Protein AF-A0A0F9BTY9-F1 (afdb_monomer_lite)

Structure (mmCIF, N/CA/C/O backbone):
data_AF-A0A0F9BTY9-F1
#
_entry.id   AF-A0A0F9BTY9-F1
#
loop_
_atom_site.group_PDB
_atom_site.id
_atom_site.type_symbol
_atom_site.label_atom_id
_atom_site.label_alt_id
_atom_site.label_comp_id
_atom_site.label_asym_id
_atom_site.label_entity_id
_atom_site.label_seq_id
_atom_site.pdbx_PDB_ins_code
_atom_site.Cartn_x
_atom_site.Cartn_y
_atom_site.Cartn_z
_atom_site.occupancy
_atom_site.B_iso_or_equiv
_atom_site.auth_seq_id
_atom_site.auth_comp_id
_atom_site.auth_asym_id
_atom_site.auth_atom_id
_atom_site.pdbx_PDB_model_num
ATOM 1 N N . MET A 1 1 ? -12.383 16.906 -9.216 1.00 42.88 1 MET A N 1
ATOM 2 C CA . MET A 1 1 ? -12.375 16.528 -7.786 1.00 42.88 1 MET A CA 1
ATOM 3 C C . MET A 1 1 ? -10.916 16.548 -7.397 1.00 42.88 1 MET A C 1
ATOM 5 O O . MET A 1 1 ? -10.178 15.805 -8.024 1.00 42.88 1 MET A O 1
ATOM 9 N N . SER A 1 2 ? -10.508 17.472 -6.524 1.00 47.69 2 SER A N 1
ATOM 10 C CA . SER A 1 2 ? -9.093 17.706 -6.215 1.00 47.69 2 SER A CA 1
ATOM 11 C C . SER A 1 2 ? -8.452 16.485 -5.570 1.00 47.69 2 SER A C 1
ATOM 13 O O . SER A 1 2 ? -9.132 15.720 -4.885 1.00 47.69 2 SER A O 1
ATOM 15 N N . THR A 1 3 ? -7.144 16.340 -5.742 1.00 60.69 3 THR A N 1
ATOM 16 C CA . THR A 1 3 ? -6.340 15.323 -5.087 1.00 60.69 3 THR A CA 1
ATOM 17 C C . THR A 1 3 ? -6.458 15.566 -3.592 1.00 60.69 3 THR A C 1
ATOM 19 O O . THR A 1 3 ? -5.987 16.578 -3.072 1.00 60.69 3 THR A O 1
ATOM 22 N N . GLU A 1 4 ? -7.187 14.688 -2.917 1.00 74.75 4 GLU A N 1
ATOM 23 C CA . GLU A 1 4 ? -7.462 14.832 -1.498 1.00 74.75 4 GLU A CA 1
ATOM 24 C C . GLU A 1 4 ? -6.187 14.455 -0.743 1.00 74.75 4 GLU A C 1
ATOM 26 O O . GLU A 1 4 ? -5.755 13.301 -0.750 1.00 74.75 4 GLU A O 1
ATOM 31 N N . SER A 1 5 ? -5.529 15.468 -0.182 1.00 90.38 5 SER A N 1
ATOM 32 C CA . SER A 1 5 ? -4.432 15.266 0.754 1.00 90.38 5 SER A CA 1
ATOM 33 C C . SER A 1 5 ? -5.012 14.685 2.037 1.00 90.38 5 SER A C 1
ATOM 35 O O . SER A 1 5 ? -5.963 15.241 2.576 1.00 90.38 5 SER A O 1
ATOM 37 N N . VAL A 1 6 ? -4.437 13.589 2.519 1.00 95.38 6 VAL A N 1
ATOM 38 C CA . VAL A 1 6 ? -4.833 12.912 3.754 1.00 95.38 6 VAL A CA 1
ATOM 39 C C . VAL A 1 6 ? -3.634 12.890 4.683 1.00 95.38 6 VAL A C 1
ATOM 41 O O . VAL A 1 6 ? -2.558 12.413 4.332 1.00 95.38 6 VAL A O 1
ATOM 44 N N . THR A 1 7 ? -3.816 13.388 5.892 1.00 96.81 7 THR A N 1
ATOM 45 C CA . THR A 1 7 ? -2.828 13.321 6.965 1.00 96.81 7 THR A CA 1
ATOM 46 C C . THR A 1 7 ? -2.883 11.967 7.674 1.00 96.81 7 THR A C 1
ATOM 48 O O . THR A 1 7 ? -3.908 11.280 7.690 1.00 96.81 7 THR A O 1
ATOM 51 N N . LYS A 1 8 ? -1.794 11.599 8.360 1.00 97.38 8 LYS A N 1
ATOM 52 C CA . LYS A 1 8 ? -1.76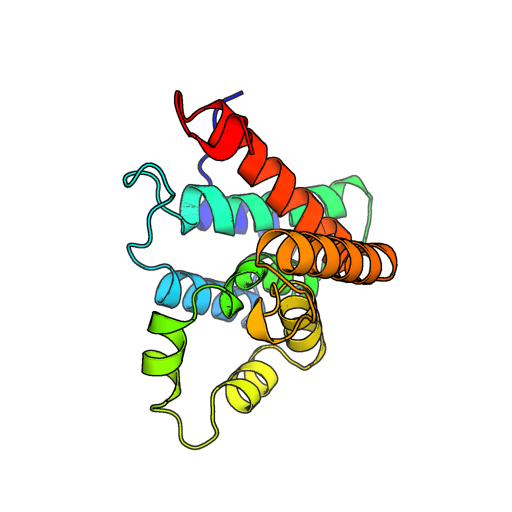1 10.401 9.216 1.00 97.38 8 LYS A CA 1
ATOM 53 C C . LYS A 1 8 ? -2.896 10.393 10.253 1.00 97.38 8 LYS A C 1
ATOM 55 O O . LYS A 1 8 ? -3.506 9.356 10.493 1.00 97.38 8 LYS A O 1
ATOM 60 N N . ASN A 1 9 ? -3.211 11.551 10.836 1.00 97.75 9 ASN A N 1
ATOM 61 C CA . ASN A 1 9 ? -4.258 11.675 11.853 1.00 97.75 9 ASN A CA 1
ATOM 62 C C . ASN A 1 9 ? -5.663 11.451 11.285 1.00 97.75 9 ASN A C 1
ATOM 64 O O . ASN A 1 9 ? -6.513 10.904 11.980 1.00 97.75 9 ASN A O 1
ATOM 68 N N . GLU A 1 10 ? -5.916 11.842 10.035 1.00 97.81 10 GLU A N 1
ATOM 69 C CA . GLU A 1 10 ? -7.192 11.558 9.369 1.00 97.81 10 GLU A CA 1
ATOM 70 C C . GLU A 1 10 ? -7.356 10.062 9.098 1.00 97.81 10 GLU A C 1
ATOM 72 O O . GLU A 1 10 ? -8.432 9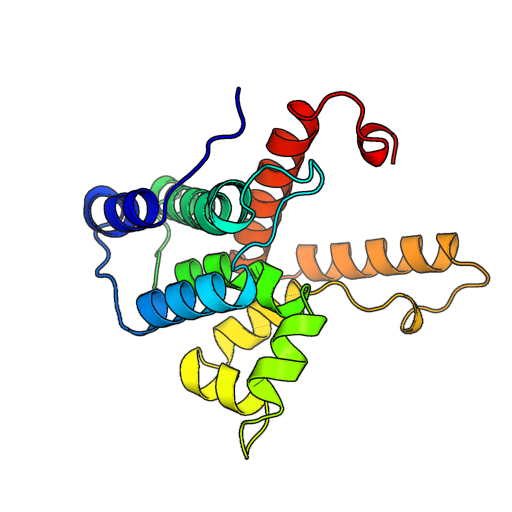.517 9.348 1.00 97.81 10 GLU A O 1
ATOM 77 N N . LEU A 1 11 ? -6.283 9.376 8.682 1.00 98.06 11 LEU A N 1
ATOM 78 C CA . LEU A 1 11 ? -6.283 7.917 8.562 1.00 98.06 11 LEU A CA 1
ATOM 79 C C . LEU A 1 11 ? -6.553 7.244 9.916 1.00 98.06 11 LEU A C 1
ATOM 81 O O . LEU A 1 11 ? -7.434 6.391 10.001 1.00 98.06 11 LEU A O 1
ATOM 85 N N . ILE A 1 12 ? -5.848 7.647 10.979 1.00 98.31 12 ILE A N 1
ATOM 86 C CA . ILE A 1 12 ? -6.061 7.118 12.338 1.00 98.31 12 ILE A CA 1
ATOM 87 C C . ILE A 1 12 ? -7.505 7.354 12.789 1.00 98.31 12 ILE A C 1
ATOM 89 O O . ILE A 1 12 ? -8.180 6.418 13.210 1.00 98.31 12 ILE A O 1
ATOM 93 N N . SER A 1 13 ? -8.003 8.582 12.634 1.00 98.12 13 SER A N 1
ATOM 94 C CA . SER A 1 13 ? -9.366 8.944 13.018 1.00 98.12 13 SER A CA 1
ATOM 95 C C . SER A 1 13 ? -10.401 8.089 12.292 1.00 98.12 13 SER A C 1
ATOM 97 O O . SER A 1 13 ? -11.341 7.610 12.923 1.00 98.12 13 SER A O 1
ATOM 99 N N . PHE A 1 14 ? -10.222 7.837 10.992 1.00 98.25 14 PHE A N 1
ATOM 100 C CA . PHE A 1 14 ? -11.096 6.930 10.251 1.00 98.25 14 PHE A CA 1
ATOM 101 C C . PHE A 1 14 ? -11.038 5.503 10.814 1.00 98.25 14 PHE A C 1
ATOM 103 O O . PHE A 1 14 ? -12.079 4.899 11.076 1.00 98.25 14 PHE A O 1
ATOM 110 N N . LEU A 1 15 ? -9.838 4.961 11.030 1.00 98.12 15 LEU A N 1
ATOM 111 C CA . LEU A 1 15 ? -9.668 3.597 11.533 1.00 98.12 15 LEU A CA 1
ATOM 112 C C . LEU A 1 15 ? -10.338 3.407 12.903 1.00 98.12 15 LEU A C 1
ATOM 114 O O . LEU A 1 15 ? -11.066 2.435 13.102 1.00 98.12 15 LEU A O 1
ATOM 118 N N . GLU A 1 16 ? -10.163 4.354 13.821 1.00 97.88 16 GLU A N 1
ATOM 119 C CA . GLU A 1 16 ? -10.717 4.269 15.175 1.00 97.88 16 GLU A CA 1
ATOM 120 C C . GLU A 1 16 ? -12.220 4.563 15.219 1.00 97.88 16 GLU A C 1
ATOM 122 O O . GLU A 1 16 ? -12.993 3.833 15.850 1.00 97.88 16 GLU A O 1
ATOM 127 N N . ASN A 1 17 ? -12.660 5.626 14.542 1.00 97.25 17 ASN A N 1
ATOM 128 C CA . ASN A 1 17 ? -14.018 6.140 14.697 1.00 97.25 17 ASN A CA 1
ATOM 129 C C . ASN A 1 17 ? -15.009 5.522 13.713 1.00 97.25 17 ASN A C 1
ATOM 131 O O . ASN A 1 17 ? -16.146 5.262 14.108 1.00 97.25 17 ASN A O 1
ATOM 135 N N . GLU A 1 18 ? -14.601 5.262 12.473 1.00 95.62 18 GLU A N 1
ATOM 136 C CA . GLU A 1 18 ? -15.476 4.734 11.419 1.00 95.62 18 GLU A CA 1
ATOM 137 C C . GLU A 1 18 ? -15.324 3.214 11.313 1.00 95.62 18 GLU A C 1
ATOM 139 O O . GLU A 1 18 ? -16.300 2.480 11.462 1.00 95.62 18 GLU A O 1
ATOM 144 N N . ALA A 1 19 ? -14.091 2.719 11.156 1.00 95.69 19 ALA A N 1
ATOM 145 C CA . ALA A 1 19 ? -13.828 1.283 11.027 1.00 95.69 19 ALA A CA 1
ATOM 146 C C . ALA A 1 19 ? -13.866 0.522 12.367 1.00 95.69 19 ALA A C 1
ATOM 148 O O . ALA A 1 19 ? -13.834 -0.708 12.373 1.00 95.69 19 ALA A O 1
ATOM 149 N N . LYS A 1 20 ? -13.950 1.238 13.501 1.00 96.25 20 LYS A N 1
ATOM 150 C CA . LYS A 1 20 ? -13.962 0.677 14.867 1.00 96.25 20 LYS A CA 1
ATOM 151 C C . LYS A 1 20 ? -12.772 -0.249 15.148 1.00 96.25 20 LYS A C 1
ATOM 153 O O . LYS A 1 20 ? -12.886 -1.211 15.909 1.00 96.25 20 LYS A O 1
ATOM 158 N N . MET A 1 21 ? -11.629 0.047 14.539 1.00 95.50 21 MET A N 1
ATOM 159 C CA . MET A 1 21 ? -10.382 -0.683 14.718 1.00 95.50 21 MET A CA 1
ATOM 160 C C . MET A 1 21 ? -9.502 -0.004 15.757 1.00 95.50 21 MET A C 1
ATOM 162 O O . MET A 1 21 ? -9.372 1.215 15.791 1.00 95.50 21 MET A O 1
ATOM 166 N N . ARG A 1 22 ? -8.832 -0.810 16.579 1.00 94.75 22 ARG A N 1
ATOM 167 C CA . ARG A 1 22 ? -7.743 -0.320 17.420 1.00 94.75 22 ARG A CA 1
ATOM 168 C C . ARG A 1 22 ? -6.476 -0.205 16.578 1.00 94.75 22 ARG A C 1
ATOM 170 O O . ARG A 1 22 ? -6.120 -1.158 15.888 1.00 94.75 22 ARG A O 1
ATOM 177 N N . ILE A 1 23 ? -5.767 0.909 16.715 1.00 97.31 23 ILE A N 1
ATOM 178 C CA . ILE A 1 23 ? -4.399 1.037 16.217 1.00 97.31 23 ILE A CA 1
ATOM 179 C C . ILE A 1 23 ? -3.490 0.148 17.077 1.00 97.31 23 ILE A C 1
ATOM 181 O O . ILE A 1 23 ? -3.354 0.356 18.285 1.00 97.31 23 ILE A O 1
ATOM 185 N N . ASP A 1 24 ? -2.957 -0.913 16.476 1.00 96.06 24 ASP A N 1
ATOM 186 C CA . ASP A 1 24 ? -2.023 -1.829 17.125 1.00 96.06 24 ASP A CA 1
ATOM 187 C C . ASP A 1 24 ? -0.572 -1.534 16.729 1.00 96.06 24 ASP A C 1
ATOM 189 O O . ASP A 1 24 ? -0.293 -0.724 15.844 1.00 96.06 24 ASP A O 1
ATOM 193 N N . THR A 1 25 ? 0.361 -2.237 17.366 1.00 95.62 25 THR A N 1
ATOM 194 C CA . THR A 1 25 ? 1.798 -2.046 17.143 1.00 95.62 25 THR A CA 1
ATOM 195 C C . THR A 1 25 ? 2.244 -2.383 15.718 1.00 95.62 25 THR A C 1
ATOM 197 O O . THR A 1 25 ? 3.296 -1.914 15.279 1.00 95.62 25 THR A O 1
ATOM 200 N N . MET A 1 26 ? 1.474 -3.190 14.977 1.00 96.06 26 MET A N 1
ATOM 201 C CA . MET A 1 26 ? 1.773 -3.497 13.581 1.00 96.06 26 MET A CA 1
ATOM 202 C C . MET A 1 26 ? 1.410 -2.306 12.688 1.00 96.06 26 MET A C 1
ATOM 204 O O . MET A 1 26 ? 2.218 -1.919 11.843 1.00 96.06 26 MET A O 1
ATOM 208 N N . ILE A 1 27 ? 0.242 -1.692 12.908 1.00 97.81 27 ILE A N 1
ATOM 209 C CA . ILE A 1 27 ? -0.187 -0.474 12.206 1.00 97.81 27 ILE A CA 1
ATOM 210 C C . ILE A 1 27 ? 0.745 0.693 12.546 1.00 97.81 27 ILE A C 1
ATOM 212 O O . ILE A 1 27 ? 1.236 1.354 11.632 1.00 97.81 27 ILE A O 1
ATOM 216 N N . GLU A 1 28 ? 1.050 0.910 13.830 1.00 97.38 28 GLU A N 1
ATOM 217 C CA . GLU A 1 28 ? 2.008 1.940 14.269 1.00 97.38 28 GLU A CA 1
ATOM 218 C C . GLU A 1 28 ? 3.359 1.745 13.584 1.00 97.38 28 GLU A C 1
ATOM 220 O O . GLU A 1 28 ? 3.902 2.670 12.982 1.00 97.38 28 GLU A O 1
ATOM 225 N N . GLY A 1 29 ? 3.869 0.511 13.588 1.00 94.94 29 GLY A N 1
ATOM 226 C CA . GLY A 1 29 ? 5.152 0.213 12.977 1.00 94.94 29 GLY A CA 1
ATOM 227 C C . GLY A 1 29 ? 5.185 0.379 11.460 1.00 94.94 29 GLY A C 1
ATOM 228 O O . GLY A 1 29 ? 6.237 0.703 10.915 1.00 94.94 29 GLY A O 1
ATOM 229 N N . ALA A 1 30 ? 4.060 0.173 10.778 1.00 96.00 30 ALA A N 1
ATOM 230 C CA . ALA A 1 30 ? 3.942 0.445 9.352 1.00 96.00 30 ALA A CA 1
ATOM 231 C C . ALA A 1 30 ? 3.936 1.952 9.073 1.00 96.00 30 ALA A C 1
ATOM 233 O O . ALA A 1 30 ? 4.587 2.399 8.130 1.00 96.00 30 ALA A O 1
ATOM 234 N N . MET A 1 31 ? 3.247 2.736 9.910 1.00 96.75 31 MET A N 1
ATOM 235 C CA . MET A 1 31 ? 3.237 4.194 9.798 1.00 96.75 31 MET A CA 1
ATOM 236 C C . MET A 1 31 ? 4.634 4.780 10.005 1.00 96.75 31 MET A C 1
ATOM 238 O O . MET A 1 31 ? 5.089 5.539 9.157 1.00 96.75 31 MET A O 1
ATOM 242 N N . GLU A 1 32 ? 5.335 4.377 11.070 1.00 94.00 32 GLU A N 1
ATOM 243 C CA . GLU A 1 32 ? 6.719 4.797 11.341 1.00 94.00 32 GLU A CA 1
ATOM 244 C C . GLU A 1 32 ? 7.639 4.506 10.154 1.00 94.00 32 GLU A C 1
ATOM 246 O O . GLU A 1 32 ? 8.418 5.353 9.727 1.00 94.00 32 GLU A O 1
ATOM 251 N N . MET A 1 33 ? 7.521 3.302 9.596 1.00 89.31 33 MET A N 1
ATOM 252 C CA . MET A 1 33 ? 8.365 2.851 8.501 1.00 89.31 33 MET A CA 1
ATOM 253 C C . MET A 1 33 ? 8.084 3.601 7.193 1.00 89.31 33 MET A C 1
ATOM 255 O O . MET A 1 33 ? 9.019 3.967 6.481 1.00 89.31 33 MET A O 1
ATOM 259 N N . ALA A 1 34 ? 6.813 3.857 6.881 1.00 91.88 34 ALA A N 1
ATOM 260 C CA . ALA A 1 34 ? 6.446 4.677 5.734 1.00 91.88 34 ALA A CA 1
ATOM 261 C C . ALA A 1 34 ? 6.924 6.126 5.907 1.00 91.88 34 ALA A C 1
ATOM 263 O O . ALA A 1 34 ? 7.441 6.712 4.957 1.00 91.88 34 ALA A O 1
ATOM 264 N N . GLU A 1 35 ? 6.798 6.695 7.110 1.00 92.44 35 GLU A N 1
ATOM 265 C CA . GLU A 1 35 ? 7.311 8.032 7.421 1.00 92.44 35 GLU A CA 1
ATOM 266 C C . GLU A 1 35 ? 8.826 8.110 7.247 1.00 92.44 35 GLU A C 1
ATOM 268 O O . GLU A 1 35 ? 9.313 9.072 6.663 1.00 92.44 35 GLU A O 1
ATOM 273 N N . GLU A 1 36 ? 9.562 7.097 7.701 1.00 87.00 36 GLU A N 1
ATOM 274 C CA . GLU A 1 36 ? 11.019 7.031 7.596 1.00 87.00 36 GLU A CA 1
ATOM 275 C C . GLU A 1 36 ? 11.497 6.968 6.138 1.00 87.00 36 GLU A C 1
ATOM 277 O O . GLU A 1 36 ? 12.363 7.745 5.729 1.00 87.00 36 GLU A O 1
ATOM 282 N N . VAL A 1 37 ? 10.905 6.090 5.326 1.00 83.38 37 VAL A N 1
ATOM 283 C CA . VAL A 1 37 ? 11.323 5.892 3.929 1.00 83.38 37 VAL A CA 1
ATOM 284 C C . VAL A 1 37 ? 10.871 7.039 3.031 1.00 83.38 37 VAL A C 1
ATOM 286 O O . VAL A 1 37 ? 11.666 7.583 2.254 1.00 83.38 37 VAL A O 1
ATOM 289 N N . HIS A 1 38 ? 9.621 7.475 3.175 1.00 86.69 38 HIS A N 1
ATOM 290 C CA . HIS A 1 38 ? 9.054 8.528 2.337 1.00 86.69 38 HIS A CA 1
ATOM 291 C C . HIS A 1 38 ? 9.254 9.937 2.923 1.00 86.69 38 HIS A C 1
ATOM 293 O O . HIS A 1 38 ? 8.720 10.914 2.388 1.00 86.69 38 HIS A O 1
ATOM 299 N N . ALA A 1 39 ? 10.069 10.088 3.977 1.00 85.62 39 ALA A N 1
ATOM 300 C CA . ALA A 1 39 ? 10.444 11.387 4.532 1.00 85.62 39 ALA A CA 1
ATOM 301 C C . ALA A 1 39 ? 11.023 12.302 3.443 1.00 85.62 39 ALA A C 1
ATOM 303 O O . ALA A 1 39 ? 12.039 11.997 2.803 1.00 85.62 39 ALA A O 1
ATOM 304 N N . GLY A 1 40 ? 10.361 13.441 3.230 1.00 84.50 40 GLY A N 1
ATOM 305 C CA . GLY A 1 40 ? 10.757 14.440 2.236 1.00 84.50 40 GLY A CA 1
ATOM 306 C C . GLY A 1 40 ? 10.633 13.982 0.778 1.00 84.50 40 GLY A C 1
ATOM 307 O O . GLY A 1 40 ? 11.043 14.730 -0.111 1.00 84.50 40 GLY A O 1
ATOM 308 N N . VAL A 1 41 ? 10.078 12.792 0.517 1.00 88.62 41 VAL A N 1
ATOM 309 C CA . VAL A 1 41 ? 9.773 12.330 -0.840 1.00 88.62 41 VAL A CA 1
ATOM 310 C C . VAL A 1 41 ? 8.575 13.116 -1.353 1.00 88.62 41 VAL A C 1
ATOM 312 O O . VAL A 1 41 ? 7.556 13.274 -0.674 1.00 88.62 41 VAL A O 1
ATOM 315 N N . LYS A 1 42 ? 8.724 13.647 -2.562 1.00 89.88 42 LYS A N 1
ATOM 316 C CA . LYS A 1 42 ? 7.690 14.422 -3.236 1.00 89.88 42 LYS A CA 1
ATOM 317 C C . LYS A 1 42 ? 7.151 13.636 -4.419 1.00 89.88 42 LYS A C 1
ATOM 319 O O . LYS A 1 42 ? 7.867 12.825 -5.000 1.00 89.88 42 LYS A O 1
ATOM 324 N N . ARG A 1 43 ? 5.902 13.904 -4.790 1.00 88.06 43 ARG A N 1
ATOM 325 C CA . ARG A 1 43 ? 5.328 13.425 -6.047 1.00 88.06 43 ARG A CA 1
ATOM 326 C C . ARG A 1 43 ? 6.054 14.052 -7.237 1.00 88.06 43 ARG A C 1
ATOM 328 O O . ARG A 1 43 ? 6.918 14.918 -7.107 1.00 88.06 43 ARG A O 1
ATOM 335 N N . GLU A 1 44 ? 5.656 13.617 -8.422 1.00 83.00 44 GLU A N 1
ATOM 336 C CA . GLU A 1 44 ? 6.266 13.986 -9.704 1.00 83.00 44 GLU A CA 1
ATOM 337 C C . GLU A 1 44 ? 6.163 15.481 -10.035 1.00 83.00 44 GLU A C 1
ATOM 339 O O . GLU A 1 44 ? 6.901 15.979 -10.879 1.00 83.00 44 GLU A O 1
ATOM 344 N N . ASP A 1 45 ? 5.291 16.216 -9.345 1.00 84.44 45 ASP A N 1
ATOM 345 C CA . ASP A 1 45 ? 5.193 17.674 -9.429 1.00 84.44 45 ASP A CA 1
ATOM 346 C C . ASP A 1 45 ? 6.318 18.411 -8.668 1.00 84.44 45 ASP A C 1
ATOM 348 O O . ASP A 1 45 ? 6.420 19.640 -8.729 1.00 84.44 45 ASP A O 1
ATOM 352 N N . GLY A 1 46 ? 7.146 17.679 -7.914 1.00 84.56 46 GLY A N 1
ATOM 353 C CA . GLY A 1 46 ? 8.226 18.215 -7.091 1.00 84.56 46 GLY A CA 1
ATOM 354 C C . GLY A 1 46 ? 7.751 19.052 -5.898 1.00 84.56 46 GLY A C 1
ATOM 355 O O . GLY A 1 46 ? 8.566 19.759 -5.285 1.00 84.56 46 GLY A O 1
ATOM 356 N N . LYS A 1 47 ? 6.457 19.005 -5.546 1.00 88.62 47 LYS A N 1
ATOM 357 C CA . LYS A 1 47 ? 5.851 19.831 -4.487 1.00 88.62 47 LYS A CA 1
ATOM 358 C C . LYS A 1 47 ? 5.026 19.012 -3.502 1.00 88.62 47 LYS A C 1
ATOM 360 O O . LYS A 1 47 ? 5.251 19.159 -2.302 1.00 88.62 47 LYS A O 1
ATOM 365 N N . SER A 1 48 ? 4.114 18.174 -3.982 1.00 89.69 48 SER A N 1
ATOM 366 C CA . SER A 1 48 ? 3.197 17.408 -3.140 1.00 89.69 48 SER A CA 1
ATOM 367 C C . SER A 1 48 ? 3.915 16.329 -2.335 1.00 89.69 48 SER A C 1
ATOM 369 O O . SER A 1 48 ? 4.719 15.576 -2.877 1.00 89.69 48 SER A O 1
ATOM 371 N N . SER A 1 49 ? 3.603 16.228 -1.041 1.00 92.44 49 SER A N 1
ATOM 372 C CA . SER A 1 49 ? 4.121 15.176 -0.154 1.00 92.44 49 SER A CA 1
ATOM 373 C C . SER A 1 49 ? 3.670 13.799 -0.636 1.00 92.44 49 SER A C 1
ATOM 375 O O . SER A 1 49 ? 2.473 13.586 -0.844 1.00 92.44 49 SER A O 1
ATOM 377 N N . PHE A 1 50 ? 4.599 12.855 -0.803 1.00 92.06 50 PHE A N 1
ATOM 378 C CA . PHE A 1 50 ? 4.246 11.489 -1.198 1.00 92.06 50 PHE A CA 1
ATOM 379 C C . PHE A 1 50 ? 3.354 10.821 -0.146 1.00 92.06 50 PHE A C 1
ATOM 381 O O . PHE A 1 50 ? 2.313 10.263 -0.480 1.00 92.06 50 PHE A O 1
ATOM 388 N N . LEU A 1 51 ? 3.684 10.990 1.135 1.00 94.00 51 LEU A N 1
ATOM 389 C CA . LEU A 1 51 ? 2.897 10.454 2.243 1.00 94.00 51 LEU A CA 1
ATOM 390 C C . LEU A 1 51 ? 1.449 10.949 2.219 1.00 94.00 51 LEU A C 1
ATOM 392 O O . LEU A 1 51 ? 0.516 10.149 2.234 1.00 94.00 51 LEU A O 1
ATOM 396 N N . GLU A 1 52 ? 1.264 12.267 2.142 1.00 95.69 52 GLU A N 1
ATOM 397 C CA . GLU A 1 52 ? -0.060 12.874 2.309 1.00 95.69 52 GLU A CA 1
ATOM 398 C C . GLU A 1 52 ? -0.906 12.832 1.038 1.00 95.69 52 GLU A C 1
ATOM 400 O O . GLU A 1 52 ? -2.126 12.898 1.110 1.00 95.69 52 GLU A O 1
ATOM 405 N N . THR A 1 53 ? -0.291 12.689 -0.136 1.00 94.44 53 THR A N 1
ATOM 406 C CA . THR A 1 53 ? -1.034 12.642 -1.408 1.00 94.44 53 THR A CA 1
ATOM 407 C C . THR A 1 53 ? -1.093 11.254 -2.035 1.00 94.44 53 THR A C 1
ATOM 409 O O . THR A 1 53 ? -1.839 11.064 -2.999 1.00 94.44 53 THR A O 1
ATOM 412 N N . HIS A 1 54 ? -0.353 10.279 -1.499 1.00 94.44 54 HIS A N 1
ATOM 413 C CA . HIS A 1 54 ? -0.324 8.904 -1.992 1.00 94.44 54 HIS A CA 1
ATOM 414 C C . HIS A 1 54 ? -0.513 7.868 -0.884 1.00 94.44 54 HIS A C 1
ATOM 416 O O . HIS A 1 54 ? -1.569 7.244 -0.817 1.00 94.44 54 HIS A O 1
ATOM 422 N N . THR A 1 55 ? 0.461 7.716 0.017 1.00 95.75 55 THR A N 1
ATOM 423 C CA . THR A 1 55 ? 0.495 6.612 0.990 1.00 95.75 55 THR A CA 1
ATOM 424 C C . THR A 1 55 ? -0.735 6.590 1.903 1.00 95.75 55 THR A C 1
ATOM 426 O O . THR A 1 55 ? -1.447 5.584 1.954 1.00 95.75 55 THR A O 1
ATOM 429 N N . TRP A 1 56 ? -1.031 7.695 2.597 1.00 97.50 56 TRP A N 1
ATOM 430 C CA . TRP A 1 56 ? -2.192 7.773 3.492 1.00 97.50 56 TRP A CA 1
ATOM 431 C C . TRP A 1 56 ? -3.522 7.763 2.741 1.00 97.50 56 TRP A C 1
ATOM 433 O O . TRP A 1 56 ? -4.409 7.018 3.163 1.00 97.50 56 TRP A O 1
ATOM 443 N N . PRO A 1 57 ? -3.681 8.488 1.613 1.00 97.44 57 PRO A N 1
ATOM 444 C CA . PRO A 1 57 ? -4.880 8.362 0.793 1.00 97.44 57 PRO A CA 1
ATOM 445 C C . PRO A 1 57 ? -5.162 6.932 0.323 1.00 97.44 57 PRO A C 1
ATOM 447 O O . PRO A 1 57 ? -6.302 6.487 0.413 1.00 97.44 57 PRO A O 1
ATOM 450 N N . VAL A 1 58 ? -4.156 6.185 -0.144 1.00 97.44 58 VAL A N 1
ATOM 451 C CA . VAL A 1 58 ? -4.347 4.794 -0.592 1.00 97.44 58 VAL A CA 1
ATOM 452 C C . VAL A 1 58 ? -4.791 3.910 0.572 1.00 97.44 58 VAL A C 1
ATOM 454 O O . VAL A 1 58 ? -5.783 3.192 0.446 1.00 97.44 58 VAL A O 1
ATOM 457 N N . ALA A 1 59 ? -4.130 4.006 1.729 1.00 98.19 59 ALA A N 1
ATOM 458 C CA . ALA A 1 59 ? -4.524 3.257 2.923 1.00 98.19 59 ALA A CA 1
ATOM 459 C C . ALA A 1 59 ? -5.945 3.604 3.402 1.00 98.19 59 ALA A C 1
ATOM 461 O O . ALA A 1 59 ? -6.709 2.710 3.784 1.00 98.19 59 ALA A O 1
ATOM 462 N N . LEU A 1 60 ? -6.329 4.882 3.335 1.00 98.38 60 LEU A N 1
ATOM 463 C CA . LEU A 1 60 ? -7.670 5.339 3.685 1.00 98.38 60 LEU A CA 1
ATOM 464 C C . LEU A 1 60 ? -8.724 4.774 2.726 1.00 98.38 60 LEU A C 1
ATOM 466 O O . LEU A 1 60 ? -9.736 4.248 3.182 1.00 98.38 60 LEU A O 1
ATOM 470 N N . GLU A 1 61 ? -8.496 4.846 1.415 1.00 98.00 61 GLU A N 1
ATOM 471 C CA . GLU A 1 61 ? -9.453 4.356 0.416 1.00 98.00 61 GLU A CA 1
ATOM 472 C C . GLU A 1 61 ? -9.606 2.831 0.478 1.00 98.00 61 GLU A C 1
ATOM 474 O O . GLU A 1 61 ? -10.726 2.329 0.391 1.00 98.00 61 GLU A O 1
ATOM 479 N N . VAL A 1 62 ? -8.519 2.086 0.720 1.00 98.19 62 VAL A N 1
ATOM 480 C CA . VAL A 1 62 ? -8.600 0.641 0.994 1.00 98.19 62 VAL A CA 1
ATOM 481 C C . VAL A 1 62 ? -9.445 0.388 2.241 1.00 98.19 62 VAL A C 1
ATOM 483 O O . VAL A 1 62 ? -10.360 -0.430 2.205 1.00 98.19 62 VAL A O 1
ATOM 486 N N . SER A 1 63 ? -9.205 1.116 3.330 1.00 98.19 63 SER A N 1
ATOM 487 C CA . SER A 1 63 ? -9.954 0.933 4.581 1.00 98.19 63 SER A CA 1
ATOM 488 C C . SER A 1 63 ? -11.446 1.248 4.409 1.00 98.19 63 SER A C 1
ATOM 490 O O . SER A 1 63 ? -12.296 0.449 4.807 1.00 98.19 63 SER A O 1
ATOM 492 N N . LYS A 1 64 ? -11.780 2.358 3.737 1.00 97.94 64 LYS A N 1
ATOM 493 C CA . LYS A 1 64 ? -13.159 2.722 3.367 1.00 97.94 64 LYS A CA 1
ATOM 494 C C . LYS A 1 64 ? -13.825 1.645 2.523 1.00 97.94 64 LYS A C 1
ATOM 496 O O . LYS A 1 64 ? -14.971 1.295 2.788 1.00 97.94 64 LYS A O 1
ATOM 501 N N . HIS A 1 65 ? -13.110 1.106 1.536 1.00 97.94 65 HIS A N 1
ATOM 502 C CA . HIS A 1 65 ? -13.622 0.056 0.658 1.00 97.94 65 HIS A CA 1
ATOM 503 C C . HIS A 1 65 ? -14.017 -1.199 1.439 1.00 97.94 65 HIS A C 1
ATOM 505 O O . HIS A 1 65 ? -15.098 -1.742 1.235 1.00 97.94 65 HIS A O 1
ATOM 511 N N . TYR A 1 66 ? -13.190 -1.643 2.387 1.00 97.88 66 TYR A N 1
ATOM 512 C CA . TYR A 1 66 ? -13.528 -2.805 3.215 1.00 97.88 66 TYR A CA 1
ATOM 513 C C . TYR A 1 66 ? -14.750 -2.565 4.100 1.00 97.88 66 TYR A C 1
ATOM 515 O O . TYR A 1 66 ? -15.605 -3.447 4.189 1.00 97.88 66 TYR A O 1
ATOM 523 N N . VAL A 1 67 ? -14.849 -1.383 4.716 1.00 97.19 67 VAL A N 1
ATOM 524 C CA . VAL A 1 67 ? -16.011 -1.010 5.536 1.00 97.19 67 VAL A CA 1
ATOM 525 C C . VAL A 1 67 ? -17.281 -0.964 4.680 1.00 97.19 67 VAL A C 1
ATOM 527 O O . VAL A 1 67 ? -18.290 -1.558 5.056 1.00 97.19 67 VAL A O 1
ATOM 530 N N . ALA A 1 68 ? -17.227 -0.324 3.509 1.00 97.31 68 ALA A N 1
ATOM 531 C CA . ALA A 1 68 ? -18.365 -0.195 2.599 1.00 97.31 68 ALA A CA 1
ATOM 532 C C . ALA A 1 68 ? -18.855 -1.550 2.062 1.00 97.31 68 ALA A C 1
ATOM 534 O O . ALA A 1 68 ? -20.058 -1.789 1.987 1.00 97.31 68 ALA A O 1
ATOM 535 N N . GLU A 1 69 ? -17.932 -2.461 1.750 1.00 97.00 69 GLU A N 1
ATOM 536 C CA . GLU A 1 69 ? -18.238 -3.814 1.268 1.00 97.00 69 GLU A CA 1
ATOM 537 C C . GLU A 1 69 ? -18.546 -4.812 2.399 1.00 97.00 69 GLU A C 1
ATOM 539 O O . GLU A 1 69 ? -18.684 -6.012 2.147 1.00 97.00 69 GLU A O 1
ATOM 544 N N . ASN A 1 70 ? -18.625 -4.342 3.652 1.00 95.12 70 ASN A N 1
ATOM 545 C CA . ASN A 1 70 ? -18.833 -5.164 4.846 1.00 95.12 70 ASN A CA 1
ATOM 546 C C . ASN A 1 70 ? -17.865 -6.366 4.916 1.00 95.12 70 ASN A C 1
ATOM 548 O O . ASN A 1 70 ? -18.246 -7.499 5.232 1.00 95.12 70 ASN A O 1
ATOM 552 N N . LYS A 1 71 ? -16.598 -6.129 4.562 1.00 95.50 71 LYS A N 1
ATOM 553 C CA . LYS A 1 71 ? -15.512 -7.110 4.636 1.00 95.50 71 LYS A CA 1
ATOM 554 C C . LYS A 1 71 ? -14.719 -6.919 5.917 1.00 95.50 71 LYS A C 1
ATOM 556 O O . LYS A 1 71 ? -14.576 -5.809 6.420 1.00 95.50 71 LYS A O 1
ATOM 561 N N . LEU A 1 72 ? -14.159 -8.016 6.421 1.00 94.50 72 LEU A N 1
ATOM 562 C CA . LEU A 1 72 ? -13.296 -7.972 7.593 1.00 94.50 72 LEU A CA 1
ATOM 563 C C . LEU A 1 72 ? -12.034 -7.158 7.276 1.00 94.50 72 LEU A C 1
ATOM 565 O O . LEU A 1 72 ? -11.190 -7.606 6.502 1.00 94.50 72 LEU A O 1
ATOM 569 N N . LEU A 1 73 ? -11.922 -5.982 7.889 1.00 96.69 73 LEU A N 1
ATOM 570 C CA . LEU A 1 73 ? -10.713 -5.170 7.875 1.00 96.69 73 LEU A CA 1
ATOM 571 C C . LEU A 1 73 ? -9.873 -5.522 9.107 1.00 96.69 73 LEU A C 1
ATOM 573 O O . LEU A 1 73 ? -10.329 -5.390 10.242 1.00 96.69 73 LEU A O 1
ATOM 577 N N . THR A 1 74 ? -8.653 -6.000 8.883 1.00 96.50 74 THR A N 1
ATOM 578 C CA . THR A 1 74 ? -7.674 -6.285 9.939 1.00 96.50 74 THR A CA 1
ATOM 579 C C . THR A 1 74 ? -6.425 -5.436 9.743 1.00 96.50 74 THR A C 1
ATOM 581 O O . THR A 1 74 ? -6.228 -4.825 8.689 1.00 96.50 74 THR A O 1
ATOM 584 N N . SER A 1 75 ? -5.539 -5.448 10.737 1.00 97.44 75 SER A N 1
ATOM 585 C CA . SER A 1 75 ? -4.240 -4.777 10.669 1.00 97.44 75 SER A CA 1
ATOM 586 C C . SER A 1 75 ? -3.441 -5.179 9.429 1.00 97.44 75 SER A C 1
ATOM 588 O O . SER A 1 75 ? -2.766 -4.338 8.855 1.00 97.44 75 SER A O 1
ATOM 590 N N . LEU A 1 76 ? -3.583 -6.417 8.936 1.00 97.00 76 LEU A N 1
ATOM 591 C CA . LEU A 1 76 ? -2.871 -6.895 7.746 1.00 97.00 76 LEU A CA 1
ATOM 592 C C . LEU A 1 76 ? -3.233 -6.111 6.478 1.00 97.00 76 LEU A C 1
ATOM 594 O O . LEU A 1 76 ? -2.346 -5.782 5.693 1.00 97.00 76 LEU A O 1
ATOM 598 N N . GLN A 1 77 ? -4.515 -5.794 6.277 1.00 97.44 77 GLN A N 1
ATOM 599 C CA . GLN A 1 77 ? -4.961 -5.030 5.108 1.00 97.44 77 GLN A CA 1
ATOM 600 C C . GLN A 1 77 ? -4.499 -3.575 5.188 1.00 97.44 77 GLN A C 1
ATOM 602 O O . GLN A 1 77 ? -4.023 -3.027 4.197 1.00 97.44 77 GLN A O 1
ATOM 607 N N . VAL A 1 78 ? -4.605 -2.968 6.375 1.00 98.19 78 VAL A N 1
ATOM 608 C CA . VAL A 1 78 ? -4.171 -1.584 6.615 1.00 98.19 78 VAL A CA 1
ATOM 609 C C . VAL A 1 78 ? -2.661 -1.458 6.418 1.00 98.19 78 VAL A C 1
ATOM 611 O O . VAL A 1 78 ? -2.203 -0.598 5.671 1.00 98.19 78 VAL A O 1
ATOM 614 N N . VAL A 1 79 ? -1.883 -2.354 7.025 1.00 98.00 79 VAL A N 1
ATOM 615 C CA . VAL A 1 79 ? -0.418 -2.394 6.918 1.00 98.00 79 VAL A CA 1
ATOM 616 C C . VAL A 1 79 ? 0.021 -2.660 5.480 1.00 98.00 79 VAL A C 1
ATOM 618 O O . VAL A 1 79 ? 0.898 -1.963 4.978 1.00 98.00 79 VAL A O 1
ATOM 621 N N . GLY A 1 80 ? -0.613 -3.615 4.792 1.00 97.06 80 GLY A N 1
ATOM 622 C CA . GLY A 1 80 ? -0.338 -3.886 3.382 1.00 97.06 80 GLY A CA 1
ATOM 623 C C . GLY A 1 80 ? -0.591 -2.670 2.490 1.00 97.06 80 GLY A C 1
ATOM 624 O O . GLY A 1 80 ? 0.188 -2.420 1.577 1.00 97.06 80 GLY A O 1
ATOM 625 N N . ALA A 1 81 ? -1.633 -1.884 2.777 1.00 97.56 81 ALA A N 1
ATOM 626 C CA . ALA A 1 81 ? -1.921 -0.655 2.046 1.00 97.56 81 ALA A CA 1
ATOM 627 C C . ALA A 1 81 ? -0.954 0.490 2.396 1.00 97.56 81 ALA A C 1
ATOM 629 O O . ALA A 1 81 ? -0.564 1.241 1.510 1.00 97.56 81 ALA A O 1
ATOM 630 N N . ILE A 1 82 ? -0.521 0.620 3.653 1.00 97.50 82 ILE A N 1
ATOM 631 C CA . ILE A 1 82 ? 0.492 1.613 4.053 1.00 97.50 82 ILE A CA 1
ATOM 632 C C . ILE A 1 82 ? 1.843 1.319 3.385 1.00 97.50 82 ILE A C 1
ATOM 634 O O . ILE A 1 82 ? 2.511 2.234 2.913 1.00 97.50 82 ILE A O 1
ATOM 638 N N . LEU A 1 83 ? 2.238 0.047 3.317 1.00 94.69 83 LEU A N 1
ATOM 639 C CA . LEU A 1 83 ? 3.557 -0.380 2.838 1.00 94.69 83 LEU A CA 1
ATOM 640 C C . LEU A 1 83 ? 3.567 -0.820 1.364 1.00 94.69 83 LEU A C 1
ATOM 642 O O . LEU A 1 83 ? 4.537 -1.428 0.923 1.00 94.69 83 LEU A O 1
ATOM 646 N N . HIS A 1 84 ? 2.508 -0.551 0.596 1.00 93.50 84 HIS A N 1
ATOM 647 C CA . HIS A 1 84 ? 2.351 -1.105 -0.755 1.00 93.50 84 HIS A CA 1
ATOM 648 C C . HIS A 1 84 ? 3.479 -0.719 -1.725 1.00 93.50 84 HIS A C 1
ATOM 650 O O . HIS A 1 84 ? 3.956 -1.580 -2.461 1.00 93.50 84 HIS A O 1
ATOM 656 N N . ASP A 1 85 ? 3.937 0.531 -1.654 1.00 88.19 85 ASP A N 1
ATOM 657 C CA . ASP A 1 85 ? 5.026 1.078 -2.475 1.00 88.19 85 ASP A CA 1
ATOM 658 C C . ASP A 1 85 ? 6.382 1.041 -1.767 1.00 88.19 85 ASP A C 1
ATOM 660 O O . ASP A 1 85 ? 7.396 1.470 -2.312 1.00 88.19 85 ASP A O 1
ATOM 664 N N . PHE A 1 86 ? 6.430 0.449 -0.569 1.00 83.38 86 PHE A N 1
ATOM 665 C CA . PHE A 1 86 ? 7.649 0.371 0.221 1.00 83.38 86 PHE A CA 1
ATOM 666 C C . PHE A 1 86 ? 8.792 -0.264 -0.576 1.00 83.38 86 PHE A C 1
ATOM 668 O O . PHE A 1 86 ? 9.907 0.207 -0.518 1.00 83.38 86 PHE A O 1
ATOM 675 N N . MET A 1 87 ? 8.543 -1.307 -1.368 1.00 74.19 87 MET A N 1
ATOM 676 C CA . MET A 1 87 ? 9.620 -2.020 -2.070 1.00 74.19 87 MET A CA 1
ATOM 677 C C . MET A 1 87 ? 10.046 -1.404 -3.411 1.00 74.19 87 MET A C 1
ATOM 679 O O . MET A 1 87 ? 10.967 -1.945 -4.034 1.00 74.19 87 MET A O 1
ATOM 683 N N . GLU A 1 88 ? 9.368 -0.360 -3.894 1.00 68.25 88 GLU A N 1
ATOM 684 C CA . GLU A 1 88 ? 9.695 0.296 -5.170 1.00 68.25 88 GLU A CA 1
ATOM 685 C C . GLU A 1 88 ? 10.692 1.458 -4.992 1.00 68.25 88 GLU A C 1
ATOM 687 O O . GLU A 1 88 ? 11.493 1.710 -5.893 1.00 68.25 88 GLU A O 1
ATOM 692 N N . ASP A 1 89 ? 10.751 2.068 -3.803 1.00 61.41 89 ASP A N 1
ATOM 693 C CA . ASP A 1 89 ? 11.681 3.153 -3.456 1.00 61.41 89 ASP A CA 1
ATOM 694 C C . ASP A 1 89 ? 13.019 2.607 -2.893 1.00 61.41 89 ASP A C 1
ATOM 696 O O . ASP A 1 89 ? 13.371 2.765 -1.722 1.00 61.41 89 ASP A O 1
ATOM 700 N N . ASP A 1 90 ? 13.772 1.916 -3.756 1.00 56.25 90 ASP A N 1
ATOM 701 C CA . ASP A 1 90 ? 14.888 1.010 -3.407 1.00 56.25 90 ASP A CA 1
ATOM 702 C C . ASP A 1 90 ? 16.131 1.703 -2.773 1.00 56.25 90 ASP A C 1
ATOM 704 O O . ASP A 1 90 ? 16.805 1.116 -1.925 1.00 56.25 90 ASP A O 1
ATOM 708 N N . GLU A 1 91 ? 16.446 2.967 -3.096 1.00 55.84 91 GLU A N 1
ATOM 709 C CA . GLU A 1 91 ? 17.738 3.564 -2.683 1.00 55.84 91 GLU A CA 1
ATOM 710 C C . GLU A 1 91 ? 17.838 3.888 -1.180 1.00 55.84 91 GLU A C 1
ATOM 712 O O . GLU A 1 91 ? 18.860 3.614 -0.553 1.00 55.84 91 GLU A O 1
ATOM 717 N N . LYS A 1 92 ? 16.779 4.421 -0.557 1.00 55.41 92 LYS A N 1
ATOM 718 C CA . LYS A 1 92 ? 16.806 4.775 0.880 1.00 55.41 92 LYS A CA 1
ATOM 719 C C . LYS A 1 92 ? 16.710 3.554 1.797 1.00 55.41 92 LYS A C 1
ATOM 721 O O . LYS A 1 92 ? 17.176 3.586 2.935 1.00 55.41 92 LYS A O 1
ATOM 726 N N . ILE A 1 93 ? 16.085 2.483 1.314 1.00 57.69 93 ILE A N 1
ATOM 727 C CA . ILE A 1 93 ? 15.804 1.267 2.087 1.00 57.69 93 ILE A CA 1
ATOM 728 C C . ILE A 1 93 ? 17.054 0.409 2.208 1.00 57.69 93 ILE A C 1
ATOM 730 O O . ILE A 1 93 ? 17.340 -0.109 3.290 1.00 57.69 93 ILE A O 1
ATOM 734 N N . LEU A 1 94 ? 17.818 0.293 1.120 1.00 52.44 94 LEU A N 1
ATOM 735 C CA . LEU A 1 94 ? 19.086 -0.426 1.124 1.00 52.44 94 LEU A CA 1
ATOM 736 C C . LEU A 1 94 ? 20.064 0.195 2.126 1.00 52.44 94 LEU A C 1
ATOM 738 O O . LEU A 1 94 ? 20.619 -0.539 2.941 1.00 52.44 94 LEU A O 1
ATOM 742 N N . ASP A 1 95 ? 20.189 1.522 2.167 1.00 54.12 95 ASP A N 1
ATOM 743 C CA . ASP A 1 95 ? 21.064 2.203 3.132 1.00 54.12 95 ASP A CA 1
ATOM 744 C C . ASP A 1 95 ? 20.587 2.044 4.584 1.00 54.12 95 ASP A C 1
ATOM 746 O O . ASP A 1 95 ? 21.389 1.796 5.491 1.00 54.12 95 ASP A O 1
ATOM 750 N N . LEU A 1 96 ? 19.274 2.125 4.820 1.00 55.31 96 LEU A N 1
ATOM 751 C CA . LEU A 1 96 ? 18.702 2.018 6.160 1.00 55.31 96 LEU A CA 1
ATOM 752 C C . LEU A 1 96 ? 18.876 0.611 6.758 1.00 55.31 96 LEU A C 1
ATOM 754 O O . LEU A 1 96 ? 19.199 0.460 7.942 1.00 55.31 96 LEU A O 1
ATOM 758 N N . TYR A 1 97 ? 18.698 -0.431 5.942 1.00 58.25 97 TYR A N 1
ATOM 759 C CA . TYR A 1 97 ? 18.641 -1.819 6.408 1.00 58.25 97 TYR A CA 1
ATOM 760 C C . TYR A 1 97 ? 19.890 -2.655 6.123 1.00 58.25 97 TYR A C 1
ATOM 762 O O . TYR A 1 97 ? 20.054 -3.689 6.775 1.00 58.25 97 TYR A O 1
ATOM 770 N N . ALA A 1 98 ? 20.820 -2.196 5.277 1.00 53.66 98 ALA A N 1
ATOM 771 C CA . ALA A 1 98 ? 22.166 -2.777 5.179 1.00 53.66 98 ALA A CA 1
ATOM 772 C C . ALA A 1 98 ? 22.925 -2.721 6.519 1.00 53.66 98 ALA A C 1
ATOM 774 O O . ALA A 1 98 ? 23.828 -3.520 6.760 1.00 53.66 98 ALA A O 1
ATOM 775 N N . SER A 1 99 ? 22.524 -1.819 7.422 1.00 50.38 99 SER A N 1
ATOM 776 C CA . SER A 1 99 ? 23.071 -1.695 8.776 1.00 50.38 99 SER A CA 1
ATOM 777 C C . SER A 1 99 ? 22.602 -2.781 9.765 1.00 50.38 99 SER A C 1
ATOM 779 O O . SER A 1 99 ? 23.190 -2.915 10.842 1.00 50.38 99 SER A O 1
ATOM 781 N N . LYS A 1 100 ? 21.563 -3.575 9.443 1.00 56.06 100 LYS A N 1
ATOM 782 C CA . LYS A 1 100 ? 21.027 -4.617 10.341 1.00 56.06 100 LYS A CA 1
ATOM 783 C C . LYS A 1 100 ? 21.660 -5.980 10.056 1.00 56.06 100 LYS A C 1
ATOM 785 O O . LYS A 1 100 ? 21.667 -6.463 8.930 1.00 56.06 100 LYS A O 1
ATOM 790 N N . THR A 1 101 ? 22.117 -6.651 11.112 1.00 49.78 101 THR A N 1
ATOM 791 C 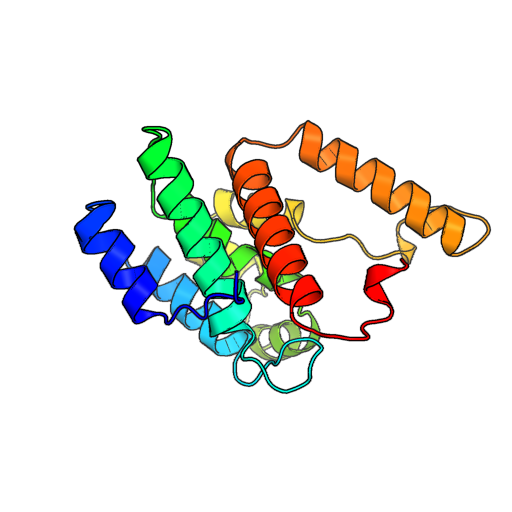CA . THR A 1 101 ? 22.915 -7.895 11.084 1.00 49.78 101 THR A CA 1
ATOM 792 C C . THR A 1 101 ? 22.266 -9.110 10.408 1.00 49.78 101 THR A C 1
ATOM 794 O O . THR A 1 101 ? 22.967 -10.080 10.139 1.00 49.78 101 THR A O 1
ATOM 797 N N . TYR A 1 102 ? 20.958 -9.089 10.138 1.00 61.75 102 TYR A N 1
ATOM 798 C CA . TYR A 1 102 ? 20.196 -10.214 9.574 1.00 61.75 102 TYR A CA 1
ATOM 799 C C . TYR A 1 102 ? 19.505 -9.899 8.232 1.00 61.75 102 TYR A C 1
ATOM 801 O O . TYR A 1 102 ? 18.808 -10.756 7.697 1.00 61.75 102 TYR A O 1
ATOM 809 N N . GLY A 1 103 ? 19.741 -8.716 7.652 1.00 71.25 103 GLY A N 1
ATOM 810 C CA . GLY A 1 103 ? 19.203 -8.327 6.345 1.00 71.25 103 GLY A CA 1
ATOM 811 C C . GLY A 1 103 ? 17.749 -7.839 6.369 1.00 71.25 103 GLY A C 1
ATOM 812 O O . GLY A 1 103 ? 16.995 -8.069 7.319 1.00 71.25 103 GLY A O 1
ATOM 813 N N . PHE A 1 104 ? 17.364 -7.133 5.303 1.00 76.81 104 PHE A N 1
ATOM 814 C CA . PHE A 1 104 ? 16.058 -6.484 5.170 1.00 76.81 104 PHE A CA 1
ATOM 815 C C . PHE A 1 104 ? 14.885 -7.476 5.219 1.00 76.81 104 PHE A C 1
ATOM 817 O O . PHE A 1 104 ? 13.964 -7.283 6.011 1.00 76.81 104 PHE A O 1
ATOM 824 N N . ASP A 1 105 ? 14.939 -8.560 4.438 1.00 80.88 105 ASP A N 1
ATOM 825 C CA . ASP A 1 105 ? 13.832 -9.523 4.338 1.00 80.88 105 ASP A CA 1
ATOM 826 C C . ASP A 1 105 ? 13.491 -10.146 5.696 1.00 80.88 105 ASP A C 1
ATOM 828 O O . ASP A 1 105 ? 12.329 -10.193 6.094 1.00 80.88 105 ASP A O 1
ATOM 832 N N . ALA A 1 106 ? 14.506 -10.570 6.455 1.00 82.69 106 ALA A N 1
ATOM 833 C CA . ALA A 1 106 ? 14.308 -11.153 7.778 1.00 82.69 106 ALA A CA 1
ATOM 834 C C . ALA A 1 106 ? 13.751 -10.131 8.781 1.00 82.69 106 ALA A C 1
ATOM 836 O O . ALA A 1 106 ? 12.907 -10.476 9.609 1.00 82.69 106 ALA A O 1
ATOM 837 N N . TYR A 1 107 ? 14.175 -8.866 8.690 1.00 82.50 107 TYR A N 1
ATOM 838 C CA . TYR A 1 107 ? 13.603 -7.787 9.491 1.00 82.50 107 TYR A CA 1
ATOM 839 C C . TYR A 1 107 ? 12.137 -7.522 9.153 1.00 82.50 107 TYR A C 1
ATOM 841 O O . TYR A 1 107 ? 11.305 -7.443 10.061 1.00 82.50 107 TYR A O 1
ATOM 849 N N . PHE A 1 108 ? 11.808 -7.429 7.866 1.00 87.44 108 PHE A N 1
ATOM 850 C CA . PHE A 1 108 ? 10.445 -7.182 7.421 1.00 87.44 108 PHE A CA 1
ATOM 851 C C . PHE A 1 108 ? 9.518 -8.334 7.824 1.00 87.44 108 PHE A C 1
ATOM 853 O O . PHE A 1 108 ? 8.465 -8.107 8.420 1.00 87.44 108 PHE A O 1
ATOM 860 N N . LEU A 1 109 ? 9.946 -9.578 7.586 1.00 89.69 109 LEU A N 1
ATOM 861 C CA . LEU A 1 109 ? 9.214 -10.783 7.980 1.00 89.69 109 LEU A CA 1
ATOM 862 C C . LEU A 1 109 ? 8.995 -10.856 9.492 1.00 89.69 109 LEU A C 1
ATOM 864 O O . LEU A 1 109 ? 7.905 -11.217 9.928 1.00 89.69 109 LEU A O 1
ATOM 868 N N . HIS A 1 110 ? 9.991 -10.484 10.299 1.00 88.62 110 HIS A N 1
ATOM 869 C CA . HIS A 1 110 ? 9.841 -10.445 11.752 1.00 88.62 110 HIS A CA 1
ATOM 870 C C . HIS A 1 110 ? 8.815 -9.393 12.201 1.00 88.62 110 HIS A C 1
ATOM 872 O O . HIS A 1 110 ? 8.054 -9.640 13.134 1.00 88.62 110 HIS A O 1
ATOM 878 N N . ARG A 1 111 ? 8.792 -8.213 11.564 1.00 89.12 111 ARG A N 1
ATOM 879 C CA . ARG A 1 111 ? 7.938 -7.092 11.990 1.00 89.12 111 ARG A CA 1
ATOM 880 C C . ARG A 1 111 ? 6.498 -7.196 11.481 1.00 89.12 111 ARG A C 1
ATOM 882 O O . ARG A 1 111 ? 5.578 -6.878 12.228 1.00 89.12 111 ARG A O 1
ATOM 889 N N . PHE A 1 112 ? 6.299 -7.644 10.243 1.00 93.50 112 PHE A N 1
ATOM 890 C CA . PHE A 1 112 ? 4.988 -7.619 9.577 1.00 93.50 112 PHE A CA 1
ATOM 891 C C . PHE A 1 112 ? 4.469 -8.996 9.158 1.00 93.50 112 PHE A C 1
ATOM 893 O O . PHE A 1 112 ? 3.314 -9.134 8.755 1.00 93.50 112 PHE A O 1
ATOM 900 N N . GLY A 1 113 ? 5.298 -10.030 9.286 1.00 94.00 113 GLY A N 1
ATOM 901 C CA . GLY A 1 113 ? 4.937 -11.391 8.926 1.00 94.00 113 GLY A CA 1
ATOM 902 C C . GLY A 1 113 ? 4.975 -11.670 7.423 1.00 94.00 113 GLY A C 1
ATOM 903 O O . GLY A 1 113 ? 5.070 -10.789 6.568 1.00 94.00 113 GLY A O 1
ATOM 904 N N . ASP A 1 114 ? 4.868 -12.959 7.114 1.00 94.81 114 ASP A N 1
ATOM 905 C CA . ASP A 1 114 ? 4.937 -13.505 5.756 1.00 94.81 114 ASP A CA 1
ATOM 906 C C . ASP A 1 114 ? 3.794 -13.027 4.847 1.00 94.81 114 ASP A C 1
ATOM 908 O O . ASP A 1 114 ? 3.997 -12.821 3.653 1.00 94.81 114 ASP A O 1
ATOM 912 N N . TYR A 1 115 ? 2.604 -12.794 5.410 1.00 95.62 115 TYR A N 1
ATOM 913 C CA . TYR A 1 115 ? 1.450 -12.339 4.636 1.00 95.62 115 TYR A CA 1
ATOM 914 C C . TYR A 1 115 ? 1.690 -10.969 3.992 1.00 95.62 115 TYR A C 1
ATOM 916 O O . TYR A 1 115 ? 1.568 -10.826 2.775 1.00 95.62 115 TYR A O 1
ATOM 924 N N . VAL A 1 116 ? 2.071 -9.974 4.803 1.00 94.94 116 VAL A N 1
ATOM 925 C CA . VAL A 1 116 ? 2.345 -8.611 4.328 1.00 94.94 116 VAL A CA 1
ATOM 926 C C . VAL A 1 116 ? 3.538 -8.621 3.378 1.00 94.94 116 VAL A C 1
ATOM 928 O O . VAL A 1 116 ? 3.472 -8.001 2.322 1.00 94.94 116 VAL A O 1
ATOM 931 N N . TYR A 1 117 ? 4.591 -9.379 3.700 1.00 92.44 117 TYR A N 1
ATOM 932 C CA . TYR A 1 117 ? 5.762 -9.507 2.834 1.00 92.44 117 TYR A CA 1
ATOM 933 C C . TYR A 1 117 ? 5.398 -10.039 1.439 1.00 92.44 117 TYR A C 1
ATOM 935 O O . TYR A 1 117 ? 5.745 -9.440 0.424 1.00 92.44 117 TYR A O 1
ATOM 943 N N . LYS A 1 118 ? 4.628 -11.129 1.353 1.00 93.19 118 LYS A N 1
ATOM 944 C CA . LYS A 1 118 ? 4.171 -11.668 0.062 1.00 93.19 118 LYS A CA 1
ATOM 945 C C . LYS A 1 118 ? 3.280 -10.688 -0.692 1.00 93.19 118 LYS A C 1
ATOM 947 O O . LYS A 1 118 ? 3.378 -10.602 -1.917 1.00 93.19 118 LYS A O 1
ATOM 952 N N . LEU A 1 119 ? 2.427 -9.954 0.021 1.00 94.50 119 LEU A N 1
ATOM 953 C CA . LEU A 1 119 ? 1.554 -8.938 -0.559 1.00 94.50 119 LEU A CA 1
ATOM 954 C C . LEU A 1 119 ? 2.375 -7.834 -1.240 1.00 94.50 119 LEU A C 1
ATOM 956 O O . LEU A 1 119 ? 2.183 -7.602 -2.433 1.00 94.50 119 LEU A O 1
ATOM 960 N N . ILE A 1 120 ? 3.322 -7.210 -0.533 1.00 90.44 120 ILE A N 1
ATOM 961 C CA . ILE A 1 120 ? 4.136 -6.117 -1.096 1.00 90.44 120 ILE A CA 1
ATOM 962 C C . ILE A 1 120 ? 5.060 -6.614 -2.212 1.00 90.44 120 ILE A C 1
ATOM 964 O O . ILE A 1 120 ? 5.204 -5.957 -3.237 1.00 90.44 120 ILE A O 1
ATOM 968 N N . MET A 1 121 ? 5.608 -7.827 -2.082 1.00 89.00 121 MET A N 1
ATOM 969 C CA . MET A 1 121 ? 6.442 -8.430 -3.124 1.00 89.00 121 MET A CA 1
ATOM 970 C C . MET A 1 121 ? 5.646 -8.752 -4.390 1.00 89.00 121 MET A C 1
ATOM 972 O O . MET A 1 121 ? 6.205 -8.744 -5.483 1.00 89.00 121 MET A O 1
ATOM 976 N N . THR A 1 122 ? 4.342 -9.015 -4.262 1.00 92.31 122 THR A N 1
ATOM 977 C CA . THR A 1 122 ? 3.449 -9.188 -5.416 1.00 92.31 122 THR A CA 1
ATOM 978 C C . THR A 1 122 ? 3.121 -7.853 -6.083 1.00 92.31 122 THR A C 1
ATOM 980 O O . THR A 1 122 ? 2.927 -7.808 -7.297 1.00 92.31 122 THR A O 1
ATOM 983 N N . LEU A 1 123 ? 3.047 -6.770 -5.305 1.00 91.19 123 LEU A N 1
ATOM 984 C CA . LEU A 1 123 ? 2.785 -5.426 -5.818 1.00 91.19 123 LEU A CA 1
ATOM 985 C C . LEU A 1 123 ? 4.017 -4.804 -6.487 1.00 91.19 123 LEU A C 1
ATOM 987 O O . LEU A 1 123 ? 3.823 -4.062 -7.448 1.00 91.19 123 LEU A O 1
ATOM 991 N N . LYS A 1 124 ? 5.237 -5.173 -6.074 1.00 88.19 124 LYS A N 1
ATOM 992 C CA . LYS A 1 124 ? 6.494 -4.691 -6.665 1.00 88.19 124 LYS A CA 1
ATOM 993 C C . LYS A 1 124 ? 6.569 -4.974 -8.169 1.00 88.19 124 LYS A C 1
ATOM 995 O O . LYS A 1 124 ? 6.504 -6.125 -8.617 1.00 88.19 124 LYS A O 1
ATOM 1000 N N . ILE A 1 125 ? 6.814 -3.933 -8.958 1.00 84.19 125 ILE A N 1
ATOM 1001 C CA . ILE A 1 125 ? 7.151 -4.072 -10.374 1.00 84.19 125 ILE A CA 1
ATOM 1002 C C . ILE A 1 125 ? 8.559 -4.663 -10.514 1.00 84.19 125 ILE A C 1
ATOM 1004 O O . ILE A 1 125 ? 9.554 -4.118 -10.038 1.00 84.19 125 ILE A O 1
ATOM 1008 N N . LYS A 1 126 ? 8.660 -5.789 -11.227 1.00 84.75 126 LYS A N 1
ATOM 1009 C CA . LYS A 1 126 ? 9.948 -6.434 -11.505 1.00 84.75 126 LYS A CA 1
ATOM 1010 C C . LYS A 1 126 ? 10.825 -5.566 -12.440 1.00 84.75 126 LYS A C 1
ATOM 1012 O O . LYS A 1 126 ? 10.288 -4.944 -13.371 1.00 84.75 126 LYS A O 1
ATOM 1017 N N . PRO A 1 127 ? 12.159 -5.566 -12.251 1.00 84.38 127 PRO A N 1
ATOM 1018 C CA . PRO A 1 127 ? 13.101 -4.896 -13.151 1.00 84.38 127 PRO A CA 1
ATOM 1019 C C . PRO A 1 127 ? 12.951 -5.358 -14.609 1.00 84.38 127 PRO A C 1
ATOM 1021 O O . PRO A 1 127 ? 12.602 -6.514 -14.863 1.00 84.38 127 PRO A O 1
ATOM 1024 N N . LEU A 1 128 ? 13.181 -4.460 -15.576 1.00 84.81 128 LEU A N 1
ATOM 1025 C CA . LEU A 1 128 ? 13.002 -4.755 -17.010 1.00 84.81 128 LEU A CA 1
ATOM 1026 C C . LEU A 1 128 ? 13.989 -5.812 -17.519 1.00 84.81 128 LEU A C 1
ATOM 1028 O O . LEU A 1 128 ? 13.685 -6.535 -18.464 1.00 84.81 128 LEU A O 1
ATOM 1032 N N . GLU A 1 129 ? 15.144 -5.920 -16.873 1.00 84.62 129 GLU A N 1
ATOM 1033 C CA . GLU A 1 129 ? 16.232 -6.851 -17.171 1.00 84.62 129 GLU A CA 1
ATOM 1034 C C . GLU A 1 129 ? 15.805 -8.313 -16.997 1.00 84.62 129 GLU A C 1
ATOM 1036 O O . GLU A 1 129 ? 16.383 -9.203 -17.617 1.00 84.62 129 GLU A O 1
ATOM 1041 N N . ASN A 1 130 ? 14.763 -8.560 -16.196 1.00 84.56 130 ASN A N 1
ATOM 1042 C CA . ASN A 1 130 ? 14.219 -9.896 -15.968 1.00 84.56 130 ASN A CA 1
ATOM 1043 C C . ASN A 1 130 ? 13.357 -10.402 -17.135 1.00 84.56 130 ASN A C 1
ATOM 1045 O O . ASN A 1 130 ? 12.978 -11.573 -17.141 1.00 84.56 130 ASN A O 1
ATOM 1049 N N . PHE A 1 131 ? 13.026 -9.543 -18.103 1.00 86.81 131 PHE A N 1
ATOM 1050 C CA . PHE A 1 131 ? 12.129 -9.867 -19.207 1.00 86.81 131 PHE A CA 1
ATOM 1051 C C . PHE A 1 131 ? 12.895 -9.979 -20.523 1.00 86.81 131 PHE A C 1
ATOM 1053 O O . PHE A 1 131 ? 13.705 -9.125 -20.888 1.00 86.81 131 PHE A O 1
ATOM 1060 N N . SER A 1 132 ? 12.609 -11.042 -21.270 1.00 81.69 132 SER A N 1
ATOM 1061 C CA . SER A 1 132 ? 13.148 -11.257 -22.610 1.00 81.69 132 SER A CA 1
ATOM 1062 C C . SER A 1 132 ? 12.464 -10.347 -23.633 1.00 81.69 132 SER A C 1
ATOM 1064 O O . SER A 1 132 ? 11.248 -10.188 -23.603 1.00 81.69 132 SER A O 1
ATOM 1066 N N . GLY A 1 133 ? 13.229 -9.801 -24.576 1.00 82.75 133 GLY A N 1
ATOM 1067 C CA . GLY A 1 133 ? 12.723 -8.957 -25.660 1.00 82.75 133 GLY A CA 1
ATOM 1068 C C . GLY A 1 133 ? 13.878 -8.359 -26.458 1.00 82.75 133 GLY A C 1
ATOM 1069 O O . GLY A 1 133 ? 14.962 -8.140 -25.897 1.00 82.75 133 GLY A O 1
ATOM 1070 N N . ALA A 1 134 ? 13.663 -8.124 -27.754 1.00 84.12 134 ALA A N 1
ATOM 1071 C CA . ALA A 1 134 ? 14.683 -7.587 -28.655 1.00 84.12 134 ALA A CA 1
ATOM 1072 C C . ALA A 1 134 ? 14.963 -6.097 -28.399 1.00 84.12 134 ALA A C 1
ATOM 1074 O O . ALA A 1 134 ? 16.042 -5.605 -28.723 1.00 84.12 134 ALA A O 1
ATOM 1075 N N . ASN A 1 135 ? 14.003 -5.389 -27.802 1.00 90.12 135 ASN A N 1
ATOM 1076 C CA . ASN A 1 135 ? 14.087 -3.979 -27.432 1.00 90.12 135 ASN A CA 1
ATOM 1077 C C . ASN A 1 135 ? 13.298 -3.696 -26.138 1.00 90.12 135 ASN A C 1
ATOM 1079 O O . ASN A 1 135 ? 12.552 -4.547 -25.646 1.00 90.12 135 ASN A O 1
ATOM 1083 N N . ASP A 1 136 ? 13.453 -2.487 -25.597 1.00 87.62 136 ASP A N 1
ATOM 1084 C CA . ASP A 1 136 ? 12.817 -2.079 -24.339 1.00 87.62 136 ASP A CA 1
ATOM 1085 C C . ASP A 1 136 ? 11.286 -2.036 -24.411 1.00 87.62 136 ASP A C 1
ATOM 1087 O O . ASP A 1 136 ? 10.626 -2.300 -23.408 1.00 87.62 136 ASP A O 1
ATOM 1091 N N . GLU A 1 137 ? 10.699 -1.736 -25.571 1.00 89.62 137 GLU A N 1
ATOM 1092 C CA . GLU A 1 137 ? 9.239 -1.680 -25.732 1.00 89.62 137 GLU A CA 1
ATOM 1093 C C . GLU A 1 137 ? 8.605 -3.075 -25.670 1.00 89.62 137 GLU A C 1
ATOM 1095 O O . GLU A 1 137 ? 7.581 -3.274 -25.009 1.00 89.62 137 GLU A O 1
ATOM 1100 N N . GLU A 1 138 ? 9.254 -4.076 -26.266 1.00 90.31 138 GLU A N 1
ATOM 1101 C CA . GLU A 1 138 ? 8.859 -5.480 -26.128 1.00 90.31 138 GLU A CA 1
ATOM 1102 C C . GLU A 1 138 ? 8.979 -5.953 -24.675 1.00 90.31 138 GLU A C 1
ATOM 1104 O O . GLU A 1 138 ? 8.047 -6.563 -24.149 1.00 90.31 138 GLU A O 1
ATOM 1109 N N . ARG A 1 139 ? 10.078 -5.609 -23.987 1.00 89.62 139 ARG A N 1
ATOM 1110 C CA . ARG A 1 139 ? 10.270 -5.961 -22.568 1.00 89.62 139 ARG A CA 1
ATOM 1111 C C . ARG A 1 139 ? 9.226 -5.307 -21.666 1.00 89.62 139 ARG A C 1
ATOM 1113 O O . ARG A 1 139 ? 8.688 -5.965 -20.777 1.00 89.62 139 ARG A O 1
ATOM 1120 N N . LYS A 1 140 ? 8.891 -4.032 -21.901 1.00 89.94 140 LYS A N 1
ATOM 1121 C CA . LYS A 1 140 ? 7.816 -3.326 -21.180 1.00 89.94 140 LYS A CA 1
ATOM 1122 C C . LYS A 1 140 ? 6.460 -3.987 -21.408 1.00 89.94 140 LYS A C 1
ATOM 1124 O O . LYS A 1 140 ? 5.706 -4.141 -20.448 1.00 89.94 140 LYS A O 1
ATOM 1129 N N . SER A 1 141 ? 6.174 -4.384 -22.646 1.00 90.44 141 SER A N 1
ATOM 1130 C CA . SER A 1 141 ? 4.919 -5.043 -23.017 1.00 90.44 141 SER A CA 1
ATOM 1131 C C . SER A 1 141 ? 4.775 -6.407 -22.339 1.00 90.44 141 SER A C 1
ATOM 1133 O O . SER A 1 141 ? 3.733 -6.683 -21.742 1.00 90.44 141 SER A O 1
ATOM 1135 N N . GLU A 1 142 ? 5.827 -7.234 -22.352 1.00 91.75 142 GLU A N 1
ATOM 1136 C CA . GLU A 1 142 ? 5.807 -8.536 -21.673 1.00 91.75 142 GLU A CA 1
ATOM 1137 C C . GLU A 1 142 ? 5.685 -8.368 -20.156 1.00 91.75 142 GLU A C 1
ATOM 1139 O O . GLU A 1 142 ? 4.836 -9.009 -19.533 1.00 91.75 142 GLU A O 1
ATOM 1144 N N . ARG A 1 143 ? 6.444 -7.435 -19.564 1.00 92.00 143 ARG A N 1
ATOM 1145 C CA . ARG A 1 143 ? 6.338 -7.109 -18.137 1.00 92.00 143 ARG A CA 1
ATOM 1146 C C . ARG A 1 143 ? 4.927 -6.694 -17.748 1.00 92.00 143 ARG A C 1
ATOM 1148 O O . ARG A 1 143 ? 4.412 -7.163 -16.736 1.00 92.00 143 ARG A O 1
ATOM 1155 N N . PHE A 1 144 ? 4.304 -5.817 -18.533 1.00 90.81 144 PHE A N 1
ATOM 1156 C CA . PHE A 1 144 ? 2.937 -5.376 -18.279 1.00 90.81 144 PHE A CA 1
ATOM 1157 C C . PHE A 1 144 ? 1.959 -6.553 -18.336 1.00 90.81 144 PHE A C 1
ATOM 1159 O O . PHE A 1 144 ? 1.146 -6.713 -17.426 1.00 90.81 144 PHE A O 1
ATOM 1166 N N . ARG A 1 145 ? 2.077 -7.424 -19.347 1.00 91.81 145 ARG A N 1
ATOM 1167 C CA . ARG A 1 145 ? 1.222 -8.610 -19.486 1.00 91.81 145 ARG A CA 1
ATOM 1168 C C . ARG A 1 145 ? 1.384 -9.576 -18.313 1.00 91.81 145 ARG A C 1
ATOM 1170 O O . ARG A 1 145 ? 0.378 -10.017 -17.756 1.00 91.81 145 ARG A O 1
ATOM 1177 N N . GLU A 1 146 ? 2.620 -9.894 -17.926 1.00 92.75 146 GLU A N 1
ATOM 1178 C CA . GLU A 1 146 ? 2.891 -10.771 -16.782 1.00 92.75 146 GLU A CA 1
ATOM 1179 C C . GLU A 1 146 ? 2.340 -10.163 -15.490 1.00 92.75 146 GLU A C 1
ATOM 1181 O O . GLU A 1 146 ? 1.644 -10.842 -14.736 1.00 92.75 146 GLU A O 1
ATOM 1186 N N . TYR A 1 147 ? 2.578 -8.871 -15.259 1.00 91.88 147 TYR A N 1
ATOM 1187 C CA . TYR A 1 147 ? 2.106 -8.185 -14.063 1.00 91.88 147 TYR A CA 1
ATOM 1188 C C . TYR A 1 147 ? 0.572 -8.141 -13.992 1.00 91.88 147 TYR A C 1
ATOM 1190 O O . TYR A 1 147 ? -0.005 -8.472 -12.957 1.00 91.88 147 TYR A O 1
ATOM 1198 N N . CYS A 1 148 ? -0.117 -7.849 -15.100 1.00 92.38 148 CYS A N 1
ATOM 1199 C 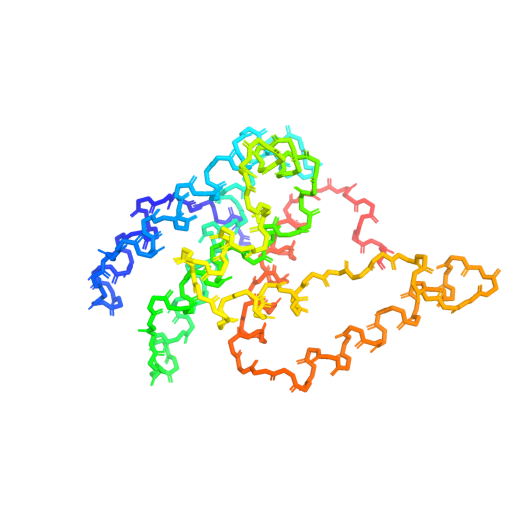CA . CYS A 1 148 ? -1.576 -7.953 -15.173 1.00 92.38 148 CYS A CA 1
ATOM 1200 C C . CYS A 1 148 ? -2.072 -9.373 -14.876 1.00 92.38 148 CYS A C 1
ATOM 1202 O O . CYS A 1 148 ? -3.068 -9.528 -14.172 1.00 92.38 148 CYS A O 1
ATOM 1204 N N . ASN A 1 149 ? -1.386 -10.407 -15.368 1.00 94.19 149 ASN A N 1
ATOM 1205 C CA . ASN A 1 149 ? -1.747 -11.794 -15.084 1.00 94.19 149 ASN A CA 1
ATOM 1206 C C . ASN A 1 149 ? -1.567 -12.140 -13.594 1.00 94.19 149 ASN A C 1
ATOM 1208 O O . ASN A 1 149 ? -2.440 -12.770 -12.997 1.00 94.19 149 ASN A O 1
ATOM 1212 N N . ILE A 1 150 ? -0.477 -11.685 -12.971 1.00 93.75 150 ILE A N 1
ATOM 1213 C CA . ILE A 1 150 ? -0.247 -11.831 -11.527 1.00 93.75 150 ILE A CA 1
ATOM 1214 C C . ILE A 1 150 ? -1.378 -11.155 -10.744 1.00 93.75 150 ILE A C 1
ATOM 1216 O O . ILE A 1 150 ? -1.998 -11.790 -9.893 1.00 93.75 150 ILE A O 1
ATOM 1220 N N . LEU A 1 151 ? -1.706 -9.901 -11.069 1.00 93.69 151 LEU A N 1
ATOM 1221 C CA . LEU A 1 151 ? -2.768 -9.146 -10.399 1.00 93.69 151 LEU A CA 1
ATOM 1222 C C . LEU A 1 151 ? -4.162 -9.747 -10.624 1.00 93.69 151 LEU A C 1
ATOM 1224 O O . LEU A 1 151 ? -4.983 -9.754 -9.714 1.00 93.69 151 LEU A O 1
ATOM 1228 N N . ALA A 1 152 ? -4.454 -10.280 -11.810 1.00 93.31 152 ALA A N 1
ATOM 1229 C CA . ALA A 1 152 ? -5.739 -10.918 -12.092 1.00 93.31 152 ALA A CA 1
ATOM 1230 C C . AL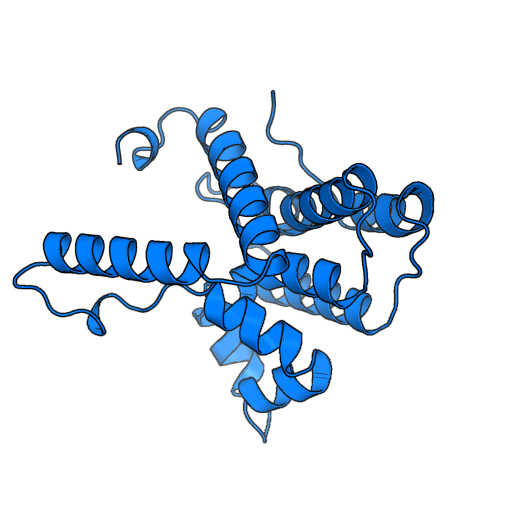A A 1 152 ? -5.952 -12.178 -11.234 1.00 93.31 152 ALA A C 1
ATOM 1232 O O . ALA A 1 152 ? -7.067 -12.436 -10.772 1.00 93.31 152 ALA A O 1
ATOM 1233 N N . ASN A 1 153 ? -4.877 -12.918 -10.960 1.00 95.38 153 ASN A N 1
ATOM 1234 C CA . ASN A 1 153 ? -4.902 -14.150 -10.170 1.00 95.38 153 ASN A CA 1
ATOM 1235 C C . ASN A 1 153 ? -4.589 -13.940 -8.679 1.00 95.38 153 ASN A C 1
ATOM 1237 O O . ASN A 1 153 ? -4.639 -14.894 -7.906 1.00 95.38 153 ASN A O 1
ATOM 1241 N N . SER A 1 154 ? -4.285 -12.712 -8.255 1.00 95.50 154 SER A N 1
ATOM 1242 C CA . SER A 1 154 ? -3.927 -12.420 -6.870 1.00 95.50 154 SER A CA 1
ATOM 1243 C C . SER A 1 154 ? -5.138 -12.400 -5.929 1.00 95.50 154 SER A C 1
ATOM 1245 O O . SER A 1 154 ? -6.308 -12.377 -6.345 1.00 95.50 154 SER A O 1
ATOM 1247 N N . ALA A 1 155 ? -4.838 -12.418 -4.629 1.00 95.50 155 ALA A N 1
ATOM 1248 C CA . ALA A 1 155 ? -5.827 -12.287 -3.572 1.00 95.50 155 ALA A CA 1
ATOM 1249 C C . ALA A 1 155 ? -6.570 -10.944 -3.649 1.00 95.50 155 ALA A C 1
ATOM 1251 O O . ALA A 1 155 ? -6.093 -9.964 -4.225 1.00 95.50 155 ALA A O 1
ATOM 1252 N N . TYR A 1 156 ? -7.749 -10.906 -3.032 1.00 96.19 156 TYR A N 1
ATOM 1253 C CA . TYR A 1 156 ? -8.603 -9.722 -2.998 1.00 96.19 156 TYR A CA 1
ATOM 1254 C C . TYR A 1 156 ? -7.863 -8.474 -2.494 1.00 96.19 156 TYR A C 1
ATOM 1256 O O . TYR A 1 156 ? -7.964 -7.417 -3.107 1.00 96.19 156 TYR A O 1
ATOM 1264 N N . ASP A 1 157 ? -7.067 -8.613 -1.437 1.00 96.50 157 ASP A N 1
ATOM 1265 C CA . ASP A 1 157 ? -6.329 -7.521 -0.804 1.00 96.50 157 ASP A CA 1
ATOM 1266 C C . ASP A 1 157 ? -5.359 -6.836 -1.770 1.00 96.50 157 ASP A C 1
ATOM 1268 O O . ASP A 1 157 ? -5.342 -5.612 -1.863 1.00 96.50 157 ASP A O 1
ATOM 1272 N N . ILE A 1 158 ? -4.619 -7.625 -2.556 1.00 96.44 158 ILE A N 1
ATOM 1273 C CA . ILE A 1 158 ? -3.680 -7.124 -3.570 1.00 96.44 158 ILE A CA 1
ATOM 1274 C C . ILE A 1 158 ? -4.439 -6.331 -4.639 1.00 96.44 158 ILE A C 1
ATOM 1276 O O . ILE A 1 158 ? -4.006 -5.252 -5.042 1.00 96.44 158 ILE A O 1
ATOM 1280 N N . LYS A 1 159 ? -5.598 -6.835 -5.076 1.00 96.44 159 LYS A N 1
ATOM 1281 C CA . LYS A 1 159 ? -6.453 -6.149 -6.056 1.00 96.44 159 LYS A CA 1
ATOM 1282 C C . LYS A 1 159 ? -7.012 -4.845 -5.497 1.00 96.44 159 LYS A C 1
ATOM 1284 O O . LYS A 1 159 ? -6.960 -3.831 -6.186 1.00 96.44 159 LYS A O 1
ATOM 1289 N N . ALA A 1 160 ? -7.517 -4.860 -4.264 1.00 97.12 160 ALA A N 1
ATOM 1290 C CA . ALA A 1 160 ? -8.068 -3.679 -3.606 1.00 97.12 160 ALA A CA 1
ATOM 1291 C C . ALA A 1 160 ? -7.009 -2.577 -3.474 1.00 97.12 160 ALA A C 1
ATOM 1293 O O . ALA A 1 160 ? -7.262 -1.440 -3.866 1.00 97.12 160 ALA A O 1
ATOM 1294 N N . ILE A 1 161 ? -5.807 -2.934 -3.013 1.00 97.44 161 ILE A N 1
ATOM 1295 C CA . ILE A 1 161 ? -4.685 -2.000 -2.893 1.00 97.44 161 ILE A CA 1
ATOM 1296 C C . ILE A 1 161 ? -4.286 -1.464 -4.266 1.00 97.44 161 ILE A C 1
ATOM 1298 O O . ILE A 1 161 ? -4.219 -0.251 -4.434 1.00 97.44 161 ILE A O 1
ATOM 1302 N N . LYS A 1 162 ? -4.099 -2.327 -5.276 1.00 95.75 162 LYS A N 1
ATOM 1303 C CA . LYS A 1 162 ? -3.640 -1.860 -6.591 1.00 95.75 162 LYS A CA 1
ATOM 1304 C C . LYS A 1 162 ? -4.656 -0.970 -7.303 1.00 95.75 162 LYS A C 1
ATOM 1306 O O . LYS A 1 162 ? -4.276 -0.045 -8.019 1.00 95.75 162 LYS A O 1
ATOM 1311 N N . LEU A 1 163 ? -5.947 -1.240 -7.120 1.00 96.12 163 LEU A N 1
ATOM 1312 C CA . LEU A 1 163 ? -7.008 -0.389 -7.651 1.00 96.12 163 LEU A CA 1
ATOM 1313 C C . LEU A 1 163 ? -7.063 0.956 -6.918 1.00 96.12 163 LEU A C 1
ATOM 1315 O O . LEU A 1 163 ? -7.168 1.982 -7.586 1.00 96.12 163 LEU A O 1
ATOM 1319 N N . ALA A 1 164 ? -6.942 0.970 -5.588 1.00 96.75 164 ALA A N 1
ATOM 1320 C CA . ALA A 1 164 ? -6.895 2.206 -4.805 1.00 96.75 164 ALA A CA 1
ATOM 1321 C C . ALA A 1 164 ? -5.673 3.068 -5.170 1.00 96.75 164 ALA A C 1
ATOM 1323 O O . ALA A 1 164 ? -5.831 4.257 -5.450 1.00 96.75 164 ALA A O 1
ATOM 1324 N N . ASP A 1 165 ? -4.491 2.453 -5.268 1.00 95.19 165 ASP A N 1
ATOM 1325 C CA . ASP A 1 165 ? -3.260 3.053 -5.799 1.00 95.19 165 ASP A CA 1
ATOM 1326 C C . ASP A 1 165 ? -3.517 3.678 -7.181 1.00 95.19 165 ASP A C 1
ATOM 1328 O O . ASP A 1 165 ? -3.358 4.887 -7.379 1.00 95.19 165 ASP A O 1
ATOM 1332 N N . ARG A 1 166 ? -4.017 2.886 -8.139 1.00 93.69 166 ARG A N 1
ATOM 1333 C CA . ARG A 1 166 ? -4.257 3.370 -9.503 1.00 93.69 166 ARG A CA 1
ATOM 1334 C C . ARG A 1 166 ? -5.254 4.527 -9.545 1.00 93.69 166 ARG A C 1
ATOM 1336 O O . ARG A 1 166 ? -5.035 5.476 -10.295 1.00 93.69 166 ARG A O 1
ATOM 1343 N N . VAL A 1 167 ? -6.333 4.470 -8.766 1.00 94.19 167 VAL A N 1
ATOM 1344 C CA . VAL A 1 167 ? -7.323 5.552 -8.683 1.00 94.19 167 VAL A CA 1
ATOM 1345 C C . VAL A 1 167 ? -6.702 6.816 -8.092 1.00 94.19 167 VAL A C 1
ATOM 1347 O O . VAL A 1 167 ? -6.902 7.891 -8.657 1.00 94.19 167 VAL A O 1
ATOM 1350 N N . ASN A 1 168 ? -5.917 6.708 -7.016 1.00 94.50 168 ASN A N 1
ATOM 1351 C CA . ASN A 1 168 ? -5.193 7.848 -6.451 1.00 94.50 168 ASN A CA 1
ATOM 1352 C C . ASN A 1 168 ? -4.239 8.468 -7.484 1.00 94.50 168 ASN A C 1
ATOM 1354 O O . ASN A 1 168 ? -4.269 9.679 -7.701 1.00 94.50 168 ASN A O 1
ATOM 1358 N N . ASN A 1 169 ? -3.457 7.638 -8.173 1.00 91.06 169 ASN A N 1
ATOM 1359 C CA . ASN A 1 169 ? -2.528 8.073 -9.210 1.00 91.06 169 ASN A CA 1
ATOM 1360 C C . ASN A 1 169 ? -3.239 8.783 -10.375 1.00 91.06 169 ASN A C 1
ATOM 1362 O O . ASN A 1 169 ? -2.786 9.838 -10.811 1.00 91.06 169 ASN A O 1
ATOM 1366 N N . MET A 1 170 ? -4.380 8.266 -10.844 1.00 90.12 170 MET A N 1
ATOM 1367 C CA . MET A 1 170 ? -5.173 8.927 -11.891 1.00 90.12 170 MET A CA 1
ATOM 1368 C C . MET A 1 170 ? -5.757 10.266 -11.427 1.00 90.12 170 MET A C 1
ATOM 1370 O O . MET A 1 170 ? -5.747 11.223 -12.199 1.00 90.12 170 MET A O 1
ATOM 1374 N N . ARG A 1 171 ? -6.236 10.354 -10.177 1.00 90.00 171 ARG A N 1
ATOM 1375 C CA . ARG A 1 171 ? -6.722 11.616 -9.588 1.00 90.00 171 ARG A CA 1
ATOM 1376 C C . ARG A 1 171 ? -5.601 12.656 -9.527 1.00 90.00 171 ARG A C 1
ATOM 1378 O O . ARG A 1 171 ? -5.808 13.782 -9.961 1.00 90.00 171 ARG A O 1
ATOM 1385 N N . PHE A 1 172 ? -4.414 12.260 -9.069 1.00 89.06 172 PHE A N 1
ATOM 1386 C CA . PHE A 1 172 ? -3.255 13.150 -8.999 1.00 89.06 172 PHE A CA 1
ATOM 1387 C C . PHE A 1 172 ? -2.820 13.644 -10.386 1.00 89.06 172 PHE A C 1
ATOM 1389 O O . PHE A 1 172 ? -2.671 14.842 -10.601 1.00 89.06 172 PHE A O 1
ATOM 1396 N N . VAL A 1 173 ? -2.672 12.739 -11.359 1.00 85.19 173 VAL A N 1
ATOM 1397 C CA . VAL A 1 173 ? -2.263 13.101 -12.728 1.00 85.19 173 VAL A CA 1
ATOM 1398 C C . VAL A 1 173 ? -3.278 14.026 -13.406 1.00 85.19 173 VAL A C 1
ATOM 1400 O O . VAL A 1 173 ? -2.876 14.917 -14.147 1.00 85.19 173 VAL A O 1
ATOM 1403 N N . ALA A 1 174 ? -4.577 13.854 -13.145 1.00 83.62 174 ALA A N 1
ATOM 1404 C CA . ALA A 1 174 ? -5.609 14.735 -13.691 1.00 83.62 174 ALA A CA 1
ATOM 1405 C C . ALA A 1 174 ? -5.494 16.186 -13.185 1.00 83.62 174 ALA A C 1
ATOM 1407 O O . ALA A 1 174 ? -5.846 17.112 -13.917 1.00 83.62 174 ALA A O 1
ATOM 1408 N N . ASP A 1 175 ? -4.986 16.387 -11.968 1.00 78.06 175 ASP A N 1
ATOM 1409 C CA . ASP A 1 175 ? -4.796 17.718 -11.386 1.00 78.06 175 ASP A CA 1
ATOM 1410 C C . ASP A 1 175 ? -3.451 18.354 -11.777 1.00 78.06 175 ASP A C 1
ATOM 1412 O O . ASP A 1 175 ? -3.331 19.581 -11.853 1.00 78.06 175 ASP A O 1
ATOM 1416 N N . VAL A 1 176 ? -2.436 17.540 -12.082 1.00 73.38 176 VAL A N 1
ATOM 1417 C CA . VAL A 1 176 ? -1.126 18.012 -12.548 1.00 73.38 176 VAL A CA 1
ATOM 1418 C C . VAL A 1 176 ? -1.171 18.264 -14.061 1.00 73.38 176 VAL A C 1
ATOM 1420 O O . VAL A 1 176 ? -0.918 17.393 -14.892 1.00 73.38 176 VAL A O 1
ATOM 1423 N N . SER A 1 177 ? -1.501 19.504 -14.427 1.00 56.06 177 SER A N 1
ATOM 1424 C CA . SER A 1 177 ? -1.543 19.978 -15.819 1.00 56.06 177 SER A CA 1
ATOM 1425 C C . SER A 1 177 ? -0.191 19.787 -16.528 1.00 56.06 177 SER A C 1
ATOM 1427 O O . SER A 1 177 ? 0.825 20.288 -16.053 1.00 56.06 177 SER A O 1
ATOM 1429 N N . GLY A 1 178 ? -0.179 19.134 -17.696 1.00 57.50 178 GLY A N 1
ATOM 1430 C CA . GLY A 1 178 ? 1.002 19.069 -18.573 1.00 57.50 178 GLY A CA 1
ATOM 1431 C C . GLY A 1 178 ? 2.001 17.943 -18.285 1.00 57.50 178 GLY A C 1
ATOM 1432 O O . GLY A 1 178 ? 3.126 18.008 -18.769 1.00 57.50 178 GLY A O 1
ATOM 1433 N N . SER A 1 179 ? 1.618 16.913 -17.525 1.00 53.38 179 SER A N 1
ATOM 1434 C CA . SER A 1 179 ? 2.452 15.716 -17.370 1.00 53.38 179 SER A CA 1
ATOM 1435 C C . SER A 1 179 ? 2.461 14.879 -18.656 1.00 53.38 179 SER A C 1
ATOM 1437 O O . SER A 1 179 ? 1.411 14.417 -19.108 1.00 53.38 179 SER A O 1
ATOM 1439 N N . ASP A 1 180 ? 3.650 14.612 -19.209 1.00 53.84 180 ASP A N 1
ATOM 1440 C CA . ASP A 1 180 ? 3.864 13.705 -20.352 1.00 53.84 180 ASP A CA 1
ATOM 1441 C C . ASP A 1 180 ? 3.286 12.290 -20.121 1.00 53.84 180 ASP A C 1
ATOM 1443 O O . ASP A 1 180 ? 3.082 11.536 -21.075 1.00 53.84 180 ASP A O 1
ATOM 1447 N N . LYS A 1 181 ? 2.971 11.923 -18.868 1.00 50.28 181 LYS A N 1
ATOM 1448 C CA . LYS A 1 181 ? 2.290 10.665 -18.523 1.00 50.28 181 LYS A CA 1
ATOM 1449 C C . LYS A 1 181 ? 0.845 10.573 -18.995 1.00 50.28 181 LYS A C 1
ATOM 1451 O O . LYS A 1 181 ? 0.353 9.462 -19.107 1.00 50.28 181 LYS A O 1
ATOM 1456 N N . ILE A 1 182 ? 0.156 11.684 -19.262 1.00 51.31 182 ILE A N 1
ATOM 1457 C CA . ILE A 1 182 ? -1.235 11.630 -19.749 1.00 51.31 182 ILE A CA 1
ATOM 1458 C C . ILE A 1 182 ? -1.298 10.991 -21.152 1.00 51.31 182 ILE A C 1
ATOM 1460 O O . ILE A 1 182 ? -2.316 10.413 -21.520 1.00 51.31 182 ILE A O 1
ATOM 1464 N N . ASN A 1 183 ? -0.194 11.050 -21.910 1.00 42.06 183 ASN A N 1
ATOM 1465 C CA . ASN A 1 183 ? -0.088 10.531 -23.276 1.00 42.06 183 ASN A CA 1
ATOM 1466 C C . ASN A 1 183 ? 0.626 9.165 -23.389 1.00 42.06 183 ASN A C 1
ATOM 1468 O O . ASN A 1 183 ? 0.792 8.681 -24.510 1.00 42.06 183 ASN A O 1
ATOM 1472 N N . ARG A 1 184 ? 1.086 8.568 -22.278 1.00 41.22 184 ARG A N 1
ATOM 1473 C CA . ARG A 1 184 ? 1.752 7.250 -22.232 1.00 41.22 184 ARG A CA 1
ATOM 1474 C C . ARG A 1 184 ? 0.825 6.186 -21.660 1.00 41.22 184 ARG A C 1
ATOM 1476 O O . ARG A 1 184 ? 0.890 5.052 -22.177 1.00 41.22 184 ARG A O 1
#

Rad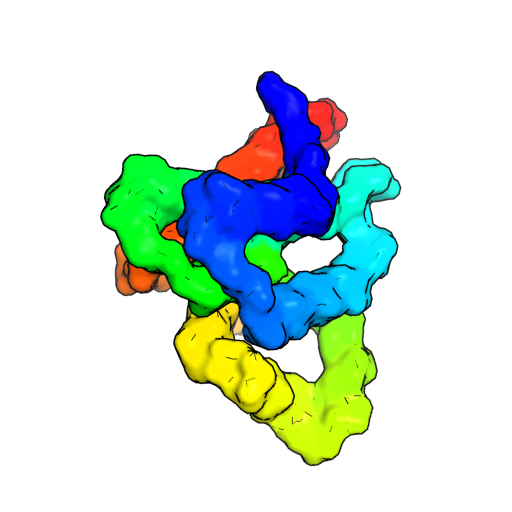ius of gyration: 16.88 Å; chains: 1; bounding box: 42×34×46 Å

Organism: NCBI:txid412755

pLDDT: mean 86.7, std 14.5, range [41.22, 98.38]

Sequence (184 aa):
MSTESVTKNELISFLENEAKMRIDTMIEGAMEMAEEVHAGVKREDGKSSFLETHTWPVALEVSKHYVAENKLLTSLQVVGAILHDFMEDDEKILDLYASKTYGFDAYFLHRFGDYVYKLIMTLKIKPLENFSGANDEERKSERFREYCNILANSAYDIKAIKLADRVNNMRFVADVSGSDKINR

Foldseek 3Di:
DAQQFADPVNLVCCCCPVVVHDCDPLLVVLQVLLCQLQVCPAPPVSPHRCCRRALSQLLSQLSVVCSVVVHDDDSLLSSLSNCQCVVVSPPSQCVVFVPPPPGDLVVCCVRRNPSSVVLSVLSDQDDLVVADDPDSVRSVVVSVVVNVVSLVPDDPSSVSSVVSNVVSVVSNVVVPPPDPVVVD

Secondary structure (DSSP, 8-state):
-------HHHHHHIIIIIS-----HHHHHHHHHHHHHSTT-B-TTSSSBHIIIIIHHHHHHHHHHHHHTT----HHHHHHHHTTTTTT-HHHHHHHHTTSTT-HHHHHHHHHHHHHHHHHHHHSPPPGGGS--SSHHHHHHHHHHHHHHHHHHS-HHHHHHHHHHHHHHHHHHHHSTT-GGGG-